Protein 2PNW (pdb70)

InterPro domains:
  IPR005300 Lytic transglycosylase MltA, domain B [PF03562] (95-260)
  IPR005300 Lytic transglycosylase MltA, domain B [SM00925] (103-260)
  IPR010611 3D domain [PF06725] (283-359)
  IPR026044 Membrane-bound lytic murein transglycosylase A [PIRSF019422] (8-368)
  IPR026044 Membrane-bound lytic murein transglycosylase A [PTHR30124] (49-363)
  IPR036908 RlpA-like domain superfamily [G3DSA:2.40.40.10] (11-362)
  IPR036908 RlpA-like domain superfamily [SSF50685] (8-362)

Radius of gyration: 21.15 Å; Cα contacts (8 Å, |Δi|>4): 754; chains: 1; bounding box: 59×47×47 Å

Sequence (354 aa):
FSIDEVSFRDLPGWGQDDPRKLFPAMATILSHLRNNAKPYRTGALGITAAELVSLLELAERGQVNSPEQARQFFETNSVPFRISPSGFVTAFYEPELEVSATTPDDVWRYPIYRRPPELVDIDNDNRPDGFDPSYAFGKADEEGISYFPDRRAIDEGCLRGRGLEIAWARSKVDLFFVHVQGAARLVFPDGAIKRITYAAKAGHVFSPIGRLLLDRGELDPKTISMMQTIRQWLADHPDEVDGVLWHNRSYIFFREAGPIAAAKVPLVAGRALAVDRLIHTFGLPFFIHAPTLTHLDDGKPFARLMLALDTGSAIVGPARGDIFTGSGFEAGELAGTVRNEADFYILLPRIAAERYR

Solvent-accessible surface area: 16913 Å² total; per-residue (Å²): 121,54,26,74,79,17,49,22,226,68,4,51,30,12,38,156,8,52,0,104,129,0,32,88,5,2,61,50,0,5,73,38,24,132,140,42,142,94,20,151,70,4,83,20,22,1,49,6,77,25,0,35,39,2,2,68,84,15,100,214,41,139,35,104,32,46,95,84,0,29,84,20,0,66,74,24,2,5,5,0,88,6,41,91,97,4,70,0,27,18,16,13,1,8,94,6,105,0,7,68,93,75,82,136,65,40,143,46,32,1,3,109,75,0,110,27,3,38,89,17,78,131,137,54,81,39,155,85,15,54,108,94,27,49,16,0,67,42,43,188,154,40,31,34,97,3,39,30,8,124,32,3,76,110,20,65,5,185,81,109,54,6,41,20,0,45,0,125,33,66,25,59,13,5,13,0,10,64,26,16,7,0,68,0,34,20,104,125,49,51,89,75,72,1,6,91,30,0,55,0,10,3,113,49,21,66,10,11,135,41,2,30,108,179,65,72,27,72,88,181,81,20,14,24,54,43,20,54,103,24,3,73,90,60,93,133,88,4,46,56,16,6,49,79,2,112,4,6,20,0,1,106,89,63,42,6,44,20,34,0,109,4,55,4,34,51,13,32,0,0,2,0,9,125,123,25,4,2,25,0,1,0,0,0,0,27,0,69,98,1,52,73,32,43,146,56,149,74,0,19,28,0,0,0,0,1,15,32,33,69,59,6,108,16,21,5,43,0,21,0,1,19,5,51,12,146,121,9,1,57,69,5,12,71,6,108,23,111,3,60,2,5,0,0,0,2,106,125,0,0,112,138,51,131

Organism: Agrobacterium fabrum (strain C58 / ATCC 33970) (NCBI:txid176299)

CATH classification: 2.40.40.10 (+1 more: 2.40.240.50)

Foldseek 3Di:
DAKAFDACVPFPCLVVAQPPVLLVVLVQLLVDVVPHPWFDQAPLGDGSVQLNVLSVLSVPDDADGSVSVSVSLNVFWTKIWDDLLFKEFAFEAAEFEWEQDDDPQQPAFAFADDPQWDADDPVQQDPPHDVQFGTFGQDPVGTHQFFFPLVVRVPPPPPPPGGPTGGRDPVVVLSNQQRFKYWYAYPVGDTWIKGFDDKSRDAFDDLLVVCVVVVNDDPVQAWLVVVVVSCVVCVVCNSVSSVVGRMDTHIDTDVDQADSRGNADAQAEKAAASNHHTFFWKKWKWFQVQQVLPVRGTDTYIHTHRHYGSVHDTPRYIYHYHYYYDVSRVSSGRRITRIIIMTIGGVVVCVVSD

Secondary structure (DSSP, 8-state):
-EEEE--GGGSTTGGG---TTHHHHHHHHHHHHTSSPPPPPPTT---HHHHHHHHHHHHH----SHHHHHHHHHHHEEEEEEE--EEEEEEEE-EEEEESS--SSS-EEEEBPPTTEEE--TTTPPTT--TT--EEEEETTEEEPPP-HHHHHTTTTTTSS-EEEEES-HHHHHHHHHHTEEEEE-TTS-EEEEEEEEE-SPPP--HHHHHHHTT-S-TTT--HHHHHHHHHH-GGGHHHHHTT----EEEEE---B-TTSSB--TTTEEE--TTT--TT-EEEEEETT--TTTTTSPEEEEEEEEE--TT--STTEEEEEEEESHHHHHHHHT-EEEEEEEEEEEHHHHGGG-

Structure (mmCIF, N/CA/C/O backbone):
data_2PNW
#
_entry.id   2PNW
#
_cell.length_a   88.665
_cell.length_b   88.665
_cell.length_c   221.434
_cell.angle_alpha   90.000
_cell.angle_beta   90.000
_cell.angle_gamma   120.000
#
_symmetry.space_group_name_H-M   'P 64 2 2'
#
loop_
_entity.id
_entity.type
_entity.pdbx_description
1 polymer 'Membrane-bound lytic murein transglycosylase'
2 non-polymer 'SULFATE ION'
3 water water
#
loop_
_atom_site.group_PDB
_atom_site.id
_atom_site.type_symbol
_atom_site.label_atom_id
_atom_site.label_alt_id
_atom_site.label_comp_id
_atom_site.label_asym_id
_atom_site.label_entity_id
_atom_site.label_seq_id
_atom_site.pdbx_PDB_ins_code
_atom_site.Cartn_x
_atom_site.Cartn_y
_atom_site.Cartn_z
_atom_site.occupancy
_atom_site.B_iso_or_equiv
_atom_site.auth_seq_id
_atom_site.auth_comp_id
_atom_site.auth_asym_id
_atom_site.auth_atom_id
_atom_site.pdbx_PDB_model_num
ATOM 1 N N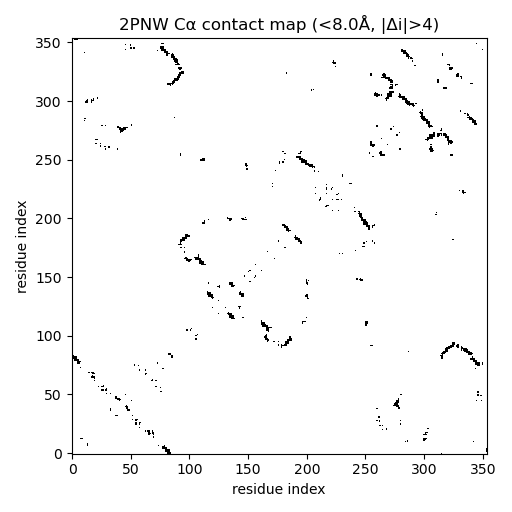 . PHE A 1 7 ? 29.263 20.830 38.450 1.00 38.98 5 PHE A N 1
ATOM 2 C CA . PHE A 1 7 ? 28.505 21.566 37.392 1.00 38.42 5 PHE A CA 1
ATOM 3 C C . PHE A 1 7 ? 27.087 21.003 37.224 1.00 38.46 5 PHE A C 1
ATOM 4 O O . PHE A 1 7 ? 26.778 19.908 37.699 1.00 37.95 5 PHE A O 1
ATOM 12 N N . SER A 1 8 ? 26.230 21.754 36.541 1.00 38.17 6 SER A N 1
ATOM 13 C CA . SER A 1 8 ? 24.885 21.269 36.248 1.00 38.41 6 SER A CA 1
ATOM 14 C C . SER A 1 8 ? 24.578 21.298 34.748 1.00 37.41 6 SER A C 1
ATOM 15 O O . SER A 1 8 ? 25.188 22.054 33.990 1.00 37.02 6 SER A O 1
ATOM 18 N N . ILE A 1 9 ? 23.653 20.449 34.319 1.00 36.65 7 ILE A N 1
ATOM 19 C CA . ILE A 1 9 ? 23.119 20.567 32.973 1.00 36.20 7 ILE A CA 1
ATOM 20 C C . ILE A 1 9 ? 21.608 20.614 33.038 1.00 35.35 7 ILE A C 1
ATOM 21 O O . ILE A 1 9 ? 20.979 19.812 33.727 1.00 35.61 7 ILE A O 1
ATOM 26 N N . ASP A 1 10 ? 21.042 21.570 32.323 1.00 34.52 8 ASP A N 1
ATOM 27 C CA . ASP A 1 10 ? 19.626 21.856 32.410 1.00 34.24 8 ASP A CA 1
ATOM 28 C C . ASP A 1 10 ? 18.990 21.917 31.038 1.00 33.21 8 ASP A C 1
ATOM 29 O O . ASP A 1 10 ? 19.491 22.593 30.145 1.00 32.19 8 ASP A O 1
ATOM 34 N N . GLU A 1 11 ? 17.868 21.221 30.888 1.00 32.33 9 GLU A N 1
ATOM 35 C CA . GLU A 1 11 ? 17.171 21.174 29.609 1.00 32.00 9 GLU A CA 1
ATOM 36 C C . GLU A 1 11 ? 16.758 22.567 29.134 1.00 31.62 9 GLU A C 1
ATOM 37 O O . GLU A 1 11 ? 16.293 23.389 29.927 1.00 30.73 9 GLU A O 1
ATOM 43 N N . VAL A 1 12 ? 16.954 22.823 27.842 1.00 30.71 10 VAL A N 1
ATOM 44 C CA . VAL A 1 12 ? 16.422 24.006 27.177 1.00 30.86 10 VAL A CA 1
ATOM 45 C C . VAL A 1 12 ? 15.676 23.524 25.937 1.00 31.45 10 VAL A C 1
ATOM 46 O O . VAL A 1 12 ? 15.621 22.314 25.668 1.00 31.78 10 VAL A O 1
ATOM 50 N N . SER A 1 13 ? 15.092 24.470 25.207 1.00 31.27 11 SER A N 1
ATOM 51 C CA . SER A 1 13 ? 14.456 24.230 23.933 1.00 31.60 11 SER A CA 1
ATOM 52 C C . SER A 1 13 ? 15.401 24.693 22.830 1.00 31.54 11 SER A C 1
ATOM 53 O O . SER A 1 13 ? 16.288 25.513 23.088 1.00 31.22 11 SER A O 1
ATOM 56 N N . PHE A 1 14 ? 15.212 24.194 21.605 1.00 31.34 12 PHE A N 1
ATOM 57 C CA . PHE A 1 14 ? 16.057 24.633 20.484 1.00 31.75 12 PHE A CA 1
ATOM 58 C C . PHE A 1 14 ? 15.899 26.138 20.198 1.00 32.90 12 PHE A C 1
ATOM 59 O O . PHE A 1 14 ? 16.829 26.778 19.713 1.00 31.62 12 PHE A O 1
ATOM 67 N N . ARG A 1 15 ? 14.731 26.692 20.552 1.00 34.94 13 ARG A N 1
ATOM 68 C CA . ARG A 1 15 ? 14.499 28.150 20.561 1.00 36.68 13 ARG A CA 1
ATOM 69 C C . ARG A 1 15 ? 15.429 28.927 21.491 1.00 36.68 13 ARG A C 1
ATOM 70 O O . ARG A 1 15 ? 15.610 30.122 21.315 1.00 37.70 13 ARG A O 1
ATOM 78 N N . ASP A 1 16 ? 16.000 28.257 22.487 1.00 36.60 14 ASP A N 1
ATOM 79 C CA . ASP A 1 16 ? 16.898 28.909 23.430 1.00 36.51 14 ASP A CA 1
ATOM 80 C C . ASP A 1 16 ? 18.357 28.968 22.953 1.00 35.80 14 ASP A C 1
ATOM 81 O O . ASP A 1 16 ? 19.200 29.590 23.603 1.00 35.89 14 ASP A O 1
ATOM 86 N N . LEU A 1 17 ? 18.659 28.302 21.842 1.00 34.78 15 LEU A N 1
ATOM 87 C CA . LEU A 1 17 ? 20.028 28.260 21.328 1.00 33.74 15 LEU A CA 1
ATOM 88 C C . LEU A 1 17 ? 20.206 29.416 20.369 1.00 33.29 15 LEU A C 1
ATOM 89 O O . LEU A 1 17 ? 19.697 29.371 19.253 1.00 32.96 15 LEU A O 1
ATOM 94 N N . PRO A 1 18 ? 20.911 30.475 20.808 1.00 33.31 16 PRO A N 1
ATOM 95 C CA . PRO A 1 18 ? 21.013 31.673 19.976 1.00 32.55 16 PRO A CA 1
ATOM 96 C C . PRO A 1 18 ? 21.709 31.379 18.654 1.00 32.01 16 PRO A C 1
ATOM 97 O O . PRO A 1 18 ? 22.809 30.805 18.637 1.00 32.05 16 PRO A O 1
ATOM 101 N N . GLY A 1 19 ? 21.040 31.732 17.562 1.00 31.02 17 GLY A N 1
ATOM 102 C CA . GLY A 1 19 ? 21.558 31.519 16.227 1.00 30.61 17 GLY A CA 1
ATOM 103 C C . GLY A 1 19 ? 21.360 30.115 15.673 1.00 30.11 17 GLY A C 1
ATOM 104 O O . GLY A 1 19 ? 21.789 29.847 14.567 1.00 30.11 17 GLY A O 1
ATOM 105 N N . TRP A 1 20 ? 20.715 29.231 16.435 1.00 29.78 18 TRP A N 1
ATOM 106 C CA . TRP A 1 20 ? 20.418 27.861 15.970 1.00 29.70 18 TRP A CA 1
ATOM 107 C C . TRP A 1 20 ? 19.782 27.888 14.586 1.00 29.8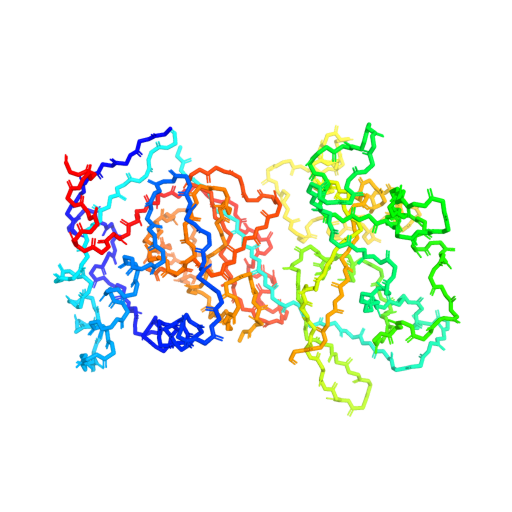3 18 TRP A C 1
ATOM 108 O O . TRP A 1 20 ? 20.247 27.221 13.653 1.00 29.24 18 TRP A O 1
ATOM 119 N N . GLY A 1 21 ? 18.729 28.688 14.447 1.00 30.14 19 GLY A N 1
ATOM 120 C CA . GLY A 1 21 ? 18.013 28.813 13.186 1.00 30.22 19 GLY A CA 1
ATOM 121 C C . GLY A 1 21 ? 18.834 29.238 11.984 1.00 30.74 19 GLY A C 1
ATOM 122 O O . GLY A 1 21 ? 18.414 29.035 10.832 1.00 31.54 19 GLY A O 1
ATOM 123 N N . GLN A 1 22 ? 19.993 29.840 12.231 1.00 29.75 20 GLN A N 1
ATOM 124 C CA . GLN A 1 22 ? 20.836 30.320 11.143 1.00 29.85 20 GLN A CA 1
ATOM 125 C C . GLN A 1 22 ? 22.031 29.397 10.841 1.00 29.07 20 GLN A C 1
ATOM 126 O O . GLN A 1 22 ? 22.789 29.646 9.899 1.00 28.62 20 GLN A O 1
ATOM 132 N N . ASP A 1 23 ? 22.199 28.342 11.640 1.00 28.23 21 ASP A N 1
ATOM 133 C CA . ASP A 1 23 ? 23.341 27.430 11.467 1.00 27.55 21 ASP A CA 1
ATOM 134 C C . ASP A 1 23 ? 23.058 26.377 10.399 1.00 27.13 21 ASP A C 1
ATOM 135 O O . ASP A 1 23 ? 21.925 25.910 10.257 1.00 26.12 21 ASP A O 1
ATOM 140 N N . ASP A 1 24 ? 24.091 26.020 9.634 1.00 26.77 22 ASP A N 1
ATOM 141 C CA . ASP A 1 24 ? 24.005 24.957 8.643 1.00 26.47 22 ASP A CA 1
ATOM 142 C C . ASP A 1 24 ? 24.919 23.803 9.084 1.00 25.52 22 ASP A C 1
ATOM 143 O O . ASP A 1 24 ? 26.112 23.823 8.764 1.00 25.97 22 ASP A O 1
ATOM 148 N N . PRO A 1 25 ? 24.377 22.813 9.823 1.00 24.34 23 PRO A N 1
ATOM 149 C CA . PRO A 1 25 ? 25.222 21.698 10.314 1.00 22.73 23 PRO A CA 1
ATOM 150 C C . PRO A 1 25 ? 25.400 20.502 9.351 1.00 22.52 23 PRO A C 1
ATOM 151 O O . PRO A 1 25 ? 25.683 19.358 9.803 1.00 21.60 23 PRO A O 1
ATOM 155 N N . ARG A 1 26 ? 25.262 20.733 8.046 1.00 20.43 24 ARG A N 1
ATOM 156 C CA . ARG A 1 26 ? 25.364 19.622 7.082 1.00 20.76 24 ARG A CA 1
ATOM 157 C C . ARG A 1 26 ? 26.691 18.870 7.103 1.00 20.22 24 ARG A C 1
ATOM 158 O O . ARG A 1 26 ? 26.696 17.671 6.854 1.00 20.26 24 ARG A O 1
ATOM 166 N N . LYS A 1 27 ? 27.796 19.554 7.408 1.00 19.22 25 LYS A N 1
ATOM 167 C CA . LYS A 1 27 ? 29.108 18.867 7.458 1.00 20.58 25 LYS A CA 1
ATOM 168 C C . LYS A 1 27 ? 29.225 17.857 8.609 1.00 19.91 25 LYS A C 1
ATOM 169 O O . LYS A 1 27 ? 30.148 17.035 8.630 1.00 20.73 25 LYS A O 1
ATOM 175 N N . LEU A 1 28 ? 28.292 17.915 9.552 1.00 18.72 26 LEU A N 1
ATOM 176 C CA . LEU A 1 28 ? 28.315 16.972 10.679 1.00 18.73 26 LEU A CA 1
ATOM 177 C C . LEU A 1 28 ? 27.857 15.596 10.281 1.00 18.77 26 LEU A C 1
ATOM 178 O O . LEU A 1 28 ? 28.121 14.650 10.994 1.00 18.77 26 LEU A O 1
ATOM 183 N N . PHE A 1 29 ? 27.154 15.472 9.147 1.00 18.21 27 PHE A N 1
ATOM 184 C CA . PHE A 1 29 ? 26.617 14.175 8.761 1.00 17.91 27 PHE A CA 1
ATOM 185 C C . PHE A 1 29 ? 27.689 13.200 8.255 1.00 17.89 27 PHE A C 1
ATOM 186 O O . PHE A 1 29 ? 27.762 12.052 8.760 1.00 17.11 27 PHE A O 1
ATOM 194 N N . PRO A 1 30 ? 28.571 13.651 7.332 1.00 17.44 28 PRO A N 1
ATOM 195 C CA . PRO A 1 30 ? 29.710 12.780 7.063 1.00 17.58 28 PRO A CA 1
ATOM 196 C C . PRO A 1 30 ? 30.582 12.494 8.294 1.00 17.15 28 PRO A C 1
ATOM 197 O O . PRO A 1 30 ? 31.132 11.416 8.397 1.00 16.99 28 PRO A O 1
ATOM 201 N N . ALA A 1 31 ? 30.753 13.472 9.176 1.00 16.63 29 ALA A N 1
ATOM 202 C CA . ALA A 1 31 ? 31.572 13.253 10.374 1.00 16.63 29 ALA A CA 1
ATOM 203 C C . ALA A 1 31 ? 30.909 12.194 11.263 1.00 15.85 29 ALA A C 1
ATOM 204 O O . ALA A 1 31 ? 31.594 11.310 11.782 1.00 16.53 29 ALA A O 1
ATOM 206 N N . MET A 1 32 ? 29.591 12.288 11.440 1.00 14.80 30 MET A N 1
ATOM 207 C CA . MET A 1 32 ? 28.851 11.269 12.225 1.00 15.47 30 MET A CA 1
ATOM 208 C C . MET A 1 32 ? 28.987 9.876 11.574 1.00 16.46 30 MET A C 1
ATOM 209 O O . MET A 1 32 ? 29.125 8.856 12.268 1.00 16.61 30 MET A O 1
ATOM 214 N N . ALA A 1 33 ? 28.948 9.820 10.238 1.00 15.75 31 ALA A N 1
ATOM 215 C CA . ALA A 1 33 ? 29.211 8.540 9.540 1.00 16.54 31 ALA A CA 1
ATOM 216 C C . ALA A 1 33 ? 30.617 7.964 9.831 1.00 16.18 31 ALA A C 1
ATOM 217 O O . ALA A 1 33 ? 30.794 6.736 9.963 1.00 16.84 31 ALA A O 1
ATOM 219 N N . THR A 1 34 ? 31.630 8.829 9.950 1.00 15.39 32 THR A N 1
ATOM 220 C CA . THR A 1 34 ? 32.968 8.323 10.248 1.00 15.51 32 THR A CA 1
ATOM 221 C C . THR A 1 34 ? 33.018 7.778 11.685 1.00 15.76 32 THR A C 1
ATOM 222 O O . THR A 1 34 ? 33.706 6.783 11.940 1.00 14.26 32 THR A O 1
ATOM 226 N N . ILE A 1 35 ? 32.321 8.447 12.605 1.00 15.10 33 ILE A N 1
ATOM 227 C CA . ILE A 1 35 ? 32.262 7.984 14.012 1.00 15.45 33 ILE A CA 1
ATOM 228 C C . ILE A 1 35 ? 31.564 6.624 14.068 1.00 15.84 33 ILE A C 1
ATOM 229 O O . ILE A 1 35 ? 32.037 5.706 14.748 1.00 15.71 33 ILE A O 1
ATOM 234 N N . LEU A 1 36 ? 30.458 6.498 13.328 1.00 15.72 34 LEU A N 1
ATOM 235 C CA . LEU A 1 36 ? 29.710 5.223 13.352 1.00 16.55 34 LEU A CA 1
ATOM 236 C C . LEU A 1 36 ? 30.554 4.074 12.790 1.00 16.87 34 LEU A C 1
ATOM 237 O O . LEU A 1 36 ? 30.614 2.990 13.381 1.00 16.76 34 LEU A O 1
ATOM 242 N N . SER A 1 37 ? 31.205 4.314 11.656 1.00 17.34 35 SER A N 1
ATOM 243 C CA . SER A 1 37 ? 32.129 3.341 11.073 1.00 18.24 35 SER A CA 1
ATOM 244 C C . SER A 1 37 ? 33.216 2.952 12.064 1.00 18.18 35 SER A C 1
ATOM 245 O O . SER A 1 37 ? 33.549 1.766 12.211 1.00 18.42 35 SER A O 1
ATOM 248 N N . HIS A 1 38 ? 33.796 3.944 12.741 1.00 17.86 36 HIS A N 1
ATOM 249 C CA . HIS A 1 38 ? 34.822 3.658 13.729 1.00 17.62 36 HIS A CA 1
ATOM 250 C C . HIS A 1 38 ? 34.251 2.783 14.864 1.00 17.86 36 HIS A C 1
ATOM 251 O O . HIS A 1 38 ? 34.874 1.784 15.261 1.00 17.85 36 HIS A O 1
ATOM 258 N N . LEU A 1 39 ? 33.092 3.158 15.403 1.00 16.38 37 LEU A N 1
ATOM 259 C CA . LEU A 1 39 ? 32.558 2.428 16.576 1.00 16.84 37 LEU A CA 1
ATOM 260 C C . LEU A 1 39 ? 32.092 1.018 16.222 1.00 18.20 37 LEU A C 1
ATOM 261 O O . LEU A 1 39 ? 31.959 0.164 17.112 1.00 18.57 37 LEU A O 1
ATOM 266 N N . ARG A 1 40 ? 31.858 0.777 14.929 1.00 18.28 38 ARG A N 1
ATOM 267 C CA . ARG A 1 40 ? 31.506 -0.579 14.460 1.00 19.61 38 ARG A CA 1
ATOM 268 C C . ARG A 1 40 ? 32.729 -1.462 14.252 1.00 20.72 38 ARG A C 1
ATOM 269 O O . ARG A 1 40 ? 32.586 -2.657 13.949 1.00 22.03 38 ARG A O 1
ATOM 277 N N . ASN A 1 41 ? 33.922 -0.893 14.418 1.00 21.20 39 ASN A N 1
ATOM 278 C CA A ASN A 1 41 ? 35.141 -1.694 14.155 0.50 22.32 39 ASN A CA 1
ATOM 279 C CA B ASN A 1 41 ? 35.181 -1.500 14.016 0.50 22.25 39 ASN A CA 1
ATOM 280 C C . ASN A 1 41 ? 36.295 -1.300 15.063 1.00 22.93 39 ASN A C 1
ATOM 281 O O . ASN A 1 41 ? 37.488 -1.542 14.749 1.00 24.52 39 ASN A O 1
ATOM 290 N N . ALA A 1 42 ? 35.951 -0.772 16.236 1.00 21.01 40 ALA A N 1
ATOM 291 C CA . ALA A 1 42 ? 36.971 -0.447 17.233 1.00 21.10 40 ALA A CA 1
ATOM 292 C C . ALA A 1 42 ? 36.355 -0.517 18.613 1.00 20.63 40 ALA A C 1
ATOM 293 O O . ALA A 1 42 ? 35.134 -0.587 18.727 1.00 21.51 40 ALA A O 1
ATOM 295 N N . LYS A 1 43 ? 37.184 -0.470 19.657 1.00 19.75 41 LYS A N 1
ATOM 296 C CA . LYS A 1 43 ? 36.650 -0.369 21.023 1.00 20.64 41 LYS A CA 1
ATOM 297 C C . LYS A 1 43 ? 35.826 0.919 21.204 1.00 20.11 41 LYS A C 1
ATOM 298 O O . LYS A 1 43 ? 36.157 1.968 20.620 1.00 18.73 41 LYS A O 1
ATOM 304 N N . PRO A 1 44 ? 34.757 0.842 22.009 1.00 19.74 42 PRO A N 1
ATOM 305 C CA . PRO A 1 44 ? 33.912 1.998 22.229 1.00 19.87 42 PRO A CA 1
ATOM 306 C C . PRO A 1 44 ? 34.643 3.103 22.989 1.00 19.82 42 PRO A C 1
ATOM 307 O O . PRO A 1 44 ? 35.530 2.815 23.823 1.00 19.40 42 PRO A O 1
ATOM 311 N N . TYR A 1 45 ? 34.275 4.351 22.681 1.00 18.55 43 TYR A N 1
ATOM 312 C CA . TYR A 1 45 ? 34.721 5.510 23.453 1.00 19.42 43 TYR A CA 1
ATOM 313 C C . TYR A 1 45 ? 34.445 5.332 24.943 1.00 20.63 43 TYR A C 1
ATOM 314 O O . TYR A 1 45 ? 33.441 4.720 25.317 1.00 20.59 43 TYR A O 1
ATOM 323 N N . ARG A 1 46 ? 35.339 5.888 25.757 1.00 21.37 44 ARG A N 1
ATOM 324 C CA . ARG A 1 46 ? 35.164 5.969 27.217 1.00 23.97 44 ARG A CA 1
ATOM 325 C C . ARG A 1 46 ? 33.942 6.819 27.550 1.00 22.56 44 ARG A C 1
ATOM 326 O O . ARG A 1 46 ? 33.732 7.885 26.956 1.00 22.13 44 ARG A O 1
ATOM 334 N N . THR A 1 47 ? 33.119 6.351 28.483 1.00 21.46 45 THR A N 1
ATOM 335 C CA . THR A 1 47 ? 31.960 7.123 28.906 1.00 20.92 45 THR A CA 1
ATOM 336 C C . THR A 1 47 ? 32.479 8.244 29.786 1.00 21.18 45 THR A C 1
ATOM 337 O O . THR A 1 47 ? 33.197 7.984 30.760 1.00 20.94 45 THR A O 1
ATOM 341 N N . GLY A 1 48 ? 32.138 9.485 29.438 1.00 20.76 46 GLY A N 1
ATOM 342 C CA . GLY A 1 48 ? 32.531 10.645 30.233 1.00 20.95 46 GLY A CA 1
ATOM 343 C C . GLY A 1 48 ? 31.820 10.629 31.574 1.00 22.06 46 GLY A C 1
ATOM 344 O O . GLY A 1 48 ? 30.798 9.949 31.736 1.00 21.61 46 GLY A O 1
ATOM 345 N N . ALA A 1 49 ? 32.374 11.359 32.539 1.00 22.46 47 ALA A N 1
ATOM 346 C CA . ALA A 1 49 ? 31.758 11.491 33.861 1.00 23.52 47 ALA A CA 1
ATOM 347 C C . ALA A 1 49 ? 30.314 11.977 33.750 1.00 23.95 47 ALA A C 1
ATOM 348 O O . ALA A 1 49 ? 29.473 11.604 34.567 1.00 24.13 47 ALA A O 1
ATOM 350 N N . LEU A 1 50 ? 30.008 12.780 32.727 1.00 23.78 48 LEU A N 1
ATOM 351 C CA . LEU A 1 50 ? 28.620 13.220 32.522 1.00 23.36 48 LEU A CA 1
ATOM 352 C C . LEU A 1 50 ? 27.662 12.027 32.358 1.00 23.36 48 LEU A C 1
ATOM 353 O O . LEU A 1 50 ? 26.521 12.062 32.831 1.00 23.05 48 LEU A O 1
ATOM 358 N N . GLY A 1 51 ? 28.138 10.980 31.687 1.00 22.48 49 GLY A N 1
ATOM 359 C CA . GLY A 1 51 ? 27.491 9.681 31.727 1.00 22.32 49 GLY A CA 1
ATOM 360 C C . GLY A 1 51 ? 26.910 9.157 30.431 1.00 21.46 49 GLY A C 1
ATOM 361 O O . GLY A 1 51 ? 26.313 8.090 30.418 1.00 21.95 49 GLY A O 1
ATOM 362 N N . ILE A 1 52 ? 27.066 9.884 29.332 1.00 20.54 50 ILE A N 1
ATOM 363 C CA . ILE A 1 52 ? 26.554 9.362 28.060 1.00 20.01 50 ILE A CA 1
ATOM 364 C C . ILE A 1 52 ? 27.450 8.269 27.473 1.00 19.27 50 ILE A C 1
ATOM 365 O O . ILE A 1 52 ? 28.635 8.502 27.224 1.00 19.57 50 ILE A O 1
ATOM 370 N N . THR A 1 53 ? 26.889 7.082 27.235 1.00 18.61 51 THR A N 1
ATOM 371 C CA . THR A 1 53 ? 27.715 5.984 26.732 1.00 17.82 51 THR A CA 1
ATOM 372 C C . THR A 1 53 ? 27.876 6.053 25.222 1.00 17.58 51 THR A C 1
ATOM 373 O O . THR A 1 53 ? 27.032 6.629 24.522 1.00 17.45 51 THR A O 1
ATOM 377 N N . ALA A 1 54 ? 28.940 5.428 24.720 1.00 18.08 52 ALA A N 1
ATOM 378 C CA . ALA A 1 54 ? 29.107 5.248 23.273 1.00 18.06 52 ALA A CA 1
ATOM 379 C C . ALA A 1 54 ? 27.924 4.513 22.634 1.00 18.65 52 ALA A C 1
ATOM 380 O O . ALA A 1 54 ? 27.529 4.841 21.515 1.00 17.80 52 ALA A O 1
ATOM 382 N N . ALA A 1 55 ? 27.371 3.507 23.319 1.00 18.77 53 ALA A N 1
ATOM 383 C CA . ALA A 1 55 ? 26.159 2.843 22.815 1.00 18.81 53 ALA A CA 1
ATOM 384 C C . ALA A 1 55 ? 24.969 3.793 22.660 1.00 19.02 53 ALA A C 1
ATOM 385 O O . ALA A 1 55 ? 24.202 3.671 21.703 1.00 20.36 53 ALA A O 1
ATOM 387 N N . GLU A 1 56 ? 24.800 4.722 23.591 1.00 19.07 54 GLU A N 1
ATOM 388 C CA . GLU A 1 56 ? 23.721 5.731 23.492 1.00 19.80 54 GLU A CA 1
ATOM 389 C C . GLU A 1 56 ? 23.960 6.656 22.291 1.00 18.99 54 GLU A C 1
ATOM 390 O O . GLU A 1 56 ? 23.044 6.963 21.531 1.00 18.51 54 GLU A O 1
ATOM 396 N N . LEU A 1 57 ? 25.205 7.077 22.120 1.00 19.48 55 LEU A N 1
ATOM 397 C CA . LEU A 1 57 ? 25.588 7.867 20.939 1.00 18.94 55 LEU A CA 1
ATOM 398 C C . LEU A 1 57 ? 25.284 7.123 19.637 1.00 19.09 55 LEU A C 1
ATOM 399 O O . LEU A 1 57 ? 24.781 7.712 18.684 1.00 18.77 55 LEU A O 1
ATOM 404 N N . VAL A 1 58 ? 25.603 5.834 19.593 1.00 18.36 56 VAL A N 1
ATOM 405 C CA . VAL A 1 58 ? 25.346 5.012 18.398 1.00 18.59 56 VAL A CA 1
ATOM 406 C C . VAL A 1 58 ? 23.870 5.067 17.994 1.00 19.14 56 VAL A C 1
ATOM 407 O O . VAL A 1 58 ? 23.550 5.106 16.819 1.00 19.03 56 VAL A O 1
ATOM 411 N N . SER A 1 59 ? 22.964 5.146 18.962 1.00 20.20 57 SER A N 1
ATOM 412 C CA . SER A 1 59 ? 21.556 5.212 18.601 1.00 21.44 57 SER A CA 1
ATOM 413 C C . SER A 1 59 ? 21.261 6.455 17.758 1.00 21.05 57 SER A C 1
ATOM 414 O O . SER A 1 59 ? 20.536 6.346 16.764 1.00 20.68 57 SER A O 1
ATOM 417 N N . LEU A 1 60 ? 21.864 7.602 18.106 1.00 20.49 58 LEU A N 1
ATOM 418 C CA . LEU A 1 60 ? 21.745 8.834 17.295 1.00 19.93 58 LEU A CA 1
ATOM 419 C C . LEU A 1 60 ? 22.423 8.701 15.930 1.00 19.69 58 LEU A C 1
ATOM 420 O O . LEU A 1 60 ? 21.858 9.095 14.901 1.00 18.96 58 LEU A O 1
ATOM 425 N N . LEU A 1 61 ? 23.628 8.123 15.921 1.00 18.56 59 LEU A N 1
ATOM 426 C CA . LEU A 1 61 ? 24.389 7.966 14.692 1.00 17.88 59 LEU A CA 1
ATOM 427 C C . LEU A 1 61 ? 23.650 7.092 13.688 1.00 18.56 59 LEU A C 1
ATOM 428 O O . LEU A 1 61 ? 23.683 7.357 12.486 1.00 17.77 59 LEU A O 1
ATOM 433 N N . GLU A 1 62 ? 22.979 6.055 14.191 1.00 19.80 60 GLU A N 1
ATOM 434 C CA . GLU A 1 62 ? 22.221 5.154 13.326 1.00 20.28 60 GLU A CA 1
ATOM 435 C C . GLU A 1 62 ? 20.984 5.811 12.733 1.00 21.36 60 GLU A C 1
ATOM 436 O O . GLU A 1 62 ? 20.627 5.541 11.578 1.00 22.40 60 GLU A O 1
ATOM 442 N N . LEU A 1 63 ? 20.345 6.692 13.496 1.00 21.69 61 LEU A N 1
ATOM 443 C CA . LEU A 1 63 ? 19.257 7.502 12.947 1.00 22.59 61 LEU A CA 1
ATOM 444 C C . LEU A 1 63 ? 19.740 8.403 11.815 1.00 22.41 61 LEU A C 1
ATOM 445 O O . LEU A 1 63 ? 19.051 8.554 10.791 1.00 22.36 61 LEU A O 1
ATOM 450 N N . ALA A 1 64 ? 20.920 9.003 11.986 1.00 21.54 62 ALA A N 1
ATOM 451 C CA . ALA A 1 64 ? 21.493 9.849 10.939 1.00 22.54 62 ALA A CA 1
ATOM 452 C C . ALA A 1 64 ? 21.767 9.013 9.696 1.00 23.81 62 ALA A C 1
ATOM 453 O O . ALA A 1 64 ? 21.506 9.466 8.582 1.00 24.33 62 ALA A O 1
ATOM 455 N N . GLU A 1 65 ? 22.303 7.804 9.893 1.00 24.33 63 GLU A N 1
ATOM 456 C CA . GLU A 1 65 ? 22.638 6.890 8.795 1.00 26.10 63 GLU A CA 1
ATOM 457 C C . GLU A 1 65 ? 21.396 6.581 7.950 1.00 28.03 63 GLU A C 1
ATOM 458 O O . GLU A 1 65 ? 21.469 6.510 6.720 1.00 27.20 63 GLU A O 1
ATOM 464 N N . ARG A 1 66 ? 20.266 6.416 8.637 1.00 30.76 64 ARG A N 1
ATOM 465 C CA . ARG A 1 66 ? 18.993 6.019 8.012 1.00 34.17 64 ARG A CA 1
ATOM 466 C C . ARG A 1 66 ? 18.295 7.158 7.287 1.00 35.01 64 ARG A C 1
ATOM 467 O O . ARG A 1 66 ? 17.469 6.927 6.404 1.00 35.67 64 ARG A O 1
ATOM 475 N N . GLY A 1 67 ? 18.624 8.385 7.663 1.00 36.30 65 GLY A N 1
ATOM 476 C CA . GLY A 1 67 ? 17.977 9.548 7.096 1.00 37.45 65 GLY A CA 1
ATOM 477 C C . GLY A 1 67 ? 18.566 10.052 5.796 1.00 38.55 65 GLY A C 1
ATOM 478 O O . GLY A 1 67 ? 19.545 9.507 5.257 1.00 38.59 65 GLY A O 1
ATOM 479 N N . GLN A 1 68 ? 17.959 11.116 5.295 1.00 39.65 66 GLN A N 1
ATOM 480 C CA . GLN A 1 68 ? 18.445 11.781 4.103 1.00 41.21 66 GLN A CA 1
ATOM 481 C C . GLN A 1 68 ? 18.265 13.262 4.323 1.00 40.81 66 GLN A C 1
ATOM 482 O O . GLN A 1 68 ? 17.144 13.751 4.441 1.00 42.07 66 GLN A O 1
ATOM 488 N N . VAL A 1 69 ? 19.382 13.966 4.417 1.00 39.95 67 VAL A N 1
ATOM 489 C CA . VAL A 1 69 ? 19.388 15.386 4.693 1.00 39.25 67 VAL A CA 1
ATOM 490 C C . VAL A 1 69 ? 19.875 16.065 3.431 1.00 38.98 67 VAL A C 1
ATOM 491 O O . VAL A 1 69 ? 20.903 15.670 2.880 1.00 39.54 67 VAL A O 1
ATOM 495 N N . ASN A 1 70 ? 19.115 17.054 2.964 1.00 38.17 68 ASN A N 1
ATOM 496 C CA . ASN A 1 70 ? 19.374 17.728 1.692 1.00 37.69 68 ASN A CA 1
ATOM 497 C C . ASN A 1 70 ? 19.200 19.254 1.721 1.00 36.06 68 ASN A C 1
ATOM 498 O O . ASN A 1 70 ? 19.028 19.876 0.659 1.00 36.35 68 ASN A O 1
ATOM 503 N N . SER A 1 71 ? 19.226 19.845 2.916 1.00 33.27 69 SER A N 1
ATOM 504 C CA . SER A 1 71 ? 19.161 21.297 3.098 1.00 31.03 69 SER A CA 1
ATOM 505 C C . SER A 1 71 ? 19.579 21.629 4.529 1.00 29.74 69 SER A C 1
ATOM 506 O O . SER A 1 71 ? 19.501 20.759 5.392 1.00 29.21 69 SER A O 1
ATOM 509 N N . PRO A 1 72 ? 20.020 22.878 4.793 1.00 28.76 70 PRO A N 1
ATOM 510 C CA . PRO A 1 72 ? 20.293 23.276 6.181 1.00 28.28 70 PRO A CA 1
ATOM 511 C C . PRO A 1 72 ? 19.104 23.013 7.101 1.00 28.30 70 PRO A C 1
ATOM 512 O O . PRO A 1 72 ? 19.286 22.538 8.220 1.00 26.70 70 PRO A O 1
ATOM 516 N N . GLU A 1 73 ? 17.890 23.277 6.608 1.00 28.44 71 GLU A N 1
ATOM 517 C CA . GLU A 1 73 ? 16.682 23.071 7.412 1.00 28.54 71 GLU A CA 1
ATOM 518 C C . GLU A 1 73 ? 16.486 21.601 7.765 1.00 27.43 71 GLU A C 1
ATOM 519 O O . GLU A 1 73 ? 16.173 21.283 8.904 1.00 27.20 71 GLU A O 1
ATOM 525 N N . GLN A 1 74 ? 16.669 20.710 6.792 1.00 26.58 72 GLN A N 1
ATOM 526 C CA . GLN A 1 74 ? 16.537 19.264 7.061 1.00 25.94 72 GLN A CA 1
ATOM 527 C C . GLN A 1 74 ? 17.601 18.776 8.047 1.00 25.20 72 GLN A C 1
ATOM 528 O O . GLN A 1 74 ? 17.337 17.907 8.895 1.00 24.21 72 GLN A O 1
ATOM 534 N N . ALA A 1 75 ? 18.793 19.357 7.945 1.00 24.57 73 ALA A N 1
ATOM 535 C CA . ALA A 1 75 ? 19.902 19.044 8.877 1.00 23.73 73 ALA A CA 1
ATOM 536 C C . ALA A 1 75 ? 19.574 19.451 10.318 1.00 23.86 73 ALA A C 1
ATOM 537 O O . ALA A 1 75 ? 19.731 18.662 11.250 1.00 23.61 73 ALA A 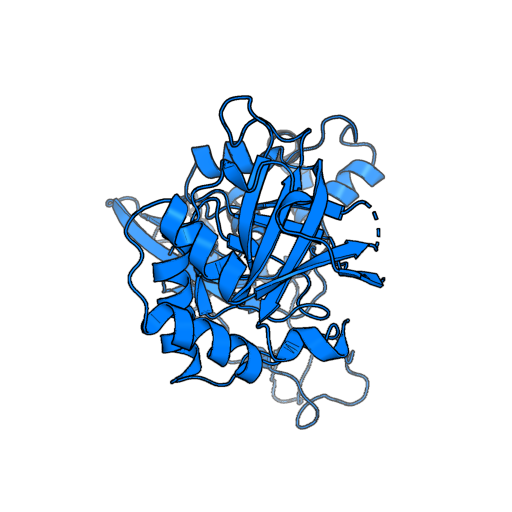O 1
ATOM 539 N N . ARG A 1 76 ? 19.127 20.688 10.514 1.00 24.16 74 ARG A N 1
ATOM 540 C CA . ARG A 1 76 ? 18.704 21.135 11.848 1.00 24.71 74 ARG A CA 1
ATOM 541 C C . ARG A 1 76 ? 17.548 20.279 12.364 1.00 24.75 74 ARG A C 1
ATOM 542 O O . ARG A 1 76 ? 17.517 19.934 13.550 1.00 25.00 74 ARG A O 1
ATOM 550 N N . GLN A 1 77 ? 16.601 19.941 11.480 1.00 24.36 75 GLN A N 1
ATOM 551 C CA . GLN A 1 77 ? 15.415 19.176 11.877 1.00 24.78 75 GLN A CA 1
ATOM 552 C C . GLN A 1 77 ? 15.792 17.799 12.380 1.00 24.11 75 GLN A C 1
ATOM 553 O O . GLN A 1 77 ? 15.179 17.284 13.315 1.00 24.11 75 GLN A O 1
ATOM 559 N N . PHE A 1 78 ? 16.800 17.192 11.762 1.00 22.91 76 PHE A N 1
ATOM 560 C CA . PHE A 1 78 ? 17.300 15.932 12.272 1.00 22.10 76 PHE A CA 1
ATOM 561 C C . PHE A 1 78 ? 17.587 16.010 13.777 1.00 21.92 76 PHE A C 1
ATOM 562 O O . PHE A 1 78 ? 17.152 15.140 14.555 1.00 22.53 76 PHE A O 1
ATOM 570 N N . PHE A 1 79 ? 18.334 17.033 14.183 1.00 21.60 77 PHE A N 1
ATOM 571 C CA . PHE A 1 79 ? 18.717 17.181 15.597 1.00 22.18 77 PHE A CA 1
ATOM 572 C C . PHE A 1 79 ? 17.527 17.507 16.494 1.00 23.21 77 PHE A C 1
ATOM 573 O O . PHE A 1 79 ? 17.424 16.978 17.609 1.00 23.25 77 PHE A O 1
ATOM 581 N N . GLU A 1 80 ? 16.645 18.381 16.014 1.00 24.10 78 GLU A N 1
ATOM 582 C CA . GLU A 1 80 ? 15.412 18.727 16.753 1.00 24.92 78 GLU A CA 1
ATOM 583 C C . GLU A 1 80 ? 14.527 17.530 17.036 1.00 25.08 78 GLU A C 1
ATOM 584 O O . GLU A 1 80 ? 13.955 17.447 18.107 1.00 25.86 78 GLU A O 1
ATOM 590 N N . THR A 1 81 ? 14.447 16.597 16.092 1.00 25.09 79 THR A N 1
ATOM 591 C CA . THR A 1 81 ? 13.658 15.382 16.226 1.00 25.70 79 THR A CA 1
ATOM 592 C C . THR A 1 81 ? 14.324 14.343 17.137 1.00 25.86 79 THR A C 1
ATOM 593 O O . THR A 1 81 ? 13.639 13.665 17.915 1.00 25.70 79 THR A O 1
ATOM 597 N N . ASN A 1 82 ? 15.651 14.242 17.058 1.00 24.53 80 ASN A N 1
ATOM 598 C CA . ASN A 1 82 ? 16.363 13.077 17.581 1.00 24.40 80 ASN A CA 1
ATOM 599 C C . ASN A 1 82 ? 17.292 13.339 18.770 1.00 24.25 80 ASN A C 1
ATOM 600 O O . ASN A 1 82 ? 17.918 12.411 19.309 1.00 24.10 80 ASN A O 1
ATOM 605 N N . SER A 1 83 ? 17.358 14.596 19.201 1.00 24.22 81 SER A N 1
ATOM 606 C CA . SER A 1 83 ? 18.174 14.943 20.358 1.00 24.46 81 SER A CA 1
ATOM 607 C C . SER A 1 83 ? 17.498 16.005 21.227 1.00 24.26 81 SER A C 1
ATOM 608 O O . SER A 1 83 ? 16.559 16.689 20.786 1.00 23.96 81 SER A O 1
ATOM 611 N N . VAL A 1 84 ? 17.981 16.139 22.458 1.00 23.81 82 VAL A N 1
ATOM 612 C CA . VAL A 1 84 ? 17.463 17.130 23.402 1.00 24.53 82 VAL A CA 1
ATOM 613 C C . VAL A 1 84 ? 18.622 17.977 23.917 1.00 24.65 82 VAL A C 1
ATOM 614 O O . VAL A 1 84 ? 19.600 17.419 24.413 1.00 23.79 82 VAL A O 1
ATOM 618 N N . PRO A 1 85 ? 18.515 19.326 23.817 1.00 25.21 83 PRO A N 1
ATOM 619 C CA . PRO A 1 85 ? 19.604 20.214 24.222 1.00 25.48 83 PRO A CA 1
ATOM 620 C C . PRO A 1 85 ? 19.571 20.574 25.711 1.00 26.28 83 PRO A C 1
ATOM 621 O O . PRO A 1 85 ? 18.482 20.777 26.300 1.00 25.87 83 PRO A O 1
ATOM 625 N N . PHE A 1 86 ? 20.761 20.679 26.293 1.00 26.57 84 PHE A N 1
ATOM 626 C CA . PHE A 1 86 ? 20.941 21.021 27.706 1.00 26.71 84 PHE A CA 1
ATOM 627 C C . PHE A 1 86 ? 22.053 22.059 27.820 1.00 27.53 84 PHE A C 1
ATOM 628 O O . PHE A 1 86 ? 23.132 21.876 27.249 1.00 26.42 84 PHE A O 1
ATOM 636 N N . ARG A 1 87 ? 21.790 23.142 28.543 1.00 27.41 85 ARG A N 1
ATOM 637 C CA . ARG A 1 87 ? 22.820 24.131 28.852 1.00 29.50 85 ARG A CA 1
ATOM 638 C C . ARG A 1 87 ? 23.759 23.539 29.889 1.00 28.94 85 ARG A C 1
ATOM 639 O O . ARG A 1 87 ? 23.311 22.991 30.898 1.00 29.29 85 ARG A O 1
ATOM 647 N N . ILE A 1 88 ? 25.057 23.623 29.635 1.00 29.20 86 ILE A N 1
ATOM 648 C CA . ILE A 1 88 ? 26.047 23.210 30.628 1.00 29.43 86 ILE A CA 1
ATOM 649 C C . ILE A 1 88 ? 26.427 24.438 31.465 1.00 30.82 86 ILE A C 1
ATOM 650 O O . ILE A 1 88 ? 26.846 25.458 30.920 1.00 30.89 86 ILE A O 1
ATOM 655 N N . SER A 1 89 ? 26.269 24.341 32.784 1.00 32.39 87 SER A N 1
ATOM 656 C CA . SER A 1 89 ? 26.636 25.458 33.671 1.00 34.15 87 SER A CA 1
ATOM 657 C C . SER A 1 89 ? 27.743 25.053 34.635 1.00 35.03 87 SER A C 1
ATOM 658 O O . SER A 1 89 ? 27.486 24.272 35.558 1.00 35.38 87 SER A O 1
ATOM 661 N N . PRO A 1 90 ? 28.970 25.587 34.437 1.00 35.57 88 PRO A N 1
ATOM 662 C CA . PRO A 1 90 ? 30.152 25.279 35.249 1.00 36.23 88 PRO A CA 1
ATOM 663 C C . PRO A 1 90 ? 29.947 25.534 36.753 1.00 36.79 88 PRO A C 1
ATOM 664 O O . PRO A 1 90 ? 29.201 26.443 37.110 1.00 37.52 88 PRO A O 1
ATOM 668 N N . SER A 1 95 ? 30.971 31.197 33.303 1.00 37.62 93 SER A N 1
ATOM 669 C CA . SER A 1 95 ? 30.522 30.827 31.950 1.00 37.07 93 SER A CA 1
ATOM 670 C C . SER A 1 95 ? 31.532 29.882 31.280 1.00 35.27 93 SER A C 1
ATOM 671 O O . SER A 1 95 ? 32.612 29.629 31.817 1.00 34.98 93 SER A O 1
ATOM 674 N N . GLY A 1 96 ? 31.180 29.341 30.118 1.00 33.92 94 GLY A N 1
ATOM 675 C CA . GLY A 1 96 ? 32.116 28.486 29.396 1.00 31.03 94 GLY A CA 1
ATOM 676 C C . GLY A 1 96 ? 33.193 29.334 28.746 1.00 30.12 94 GLY A C 1
ATOM 677 O O . GLY A 1 96 ? 33.135 30.579 28.782 1.00 28.70 94 GLY A O 1
ATOM 678 N N . PHE A 1 97 ? 34.170 28.665 28.133 1.00 28.40 95 PHE A N 1
ATOM 679 C CA . PHE A 1 97 ? 35.330 29.348 27.573 1.00 27.35 95 PHE A CA 1
ATOM 680 C C . PHE A 1 97 ? 35.913 28.566 26.397 1.00 26.34 95 PHE A C 1
ATOM 681 O O . PHE A 1 97 ? 36.088 27.343 26.487 1.00 25.77 95 PHE A O 1
ATOM 689 N N . VAL A 1 98 ? 36.185 29.267 25.297 1.00 24.86 96 VAL A N 1
ATOM 690 C CA . VAL A 1 98 ? 36.802 28.629 24.131 1.00 24.44 96 VAL A CA 1
ATOM 691 C C . VAL A 1 98 ? 38.136 29.238 23.733 1.00 24.45 96 VAL A C 1
ATOM 692 O O . VAL A 1 98 ? 38.345 30.466 23.817 1.00 23.74 96 VAL A O 1
ATOM 696 N N . THR A 1 99 ? 39.052 28.343 23.366 1.00 23.28 97 THR A N 1
ATOM 697 C CA . THR A 1 99 ? 40.255 28.707 22.668 1.00 23.26 97 THR A CA 1
ATOM 698 C C . THR A 1 99 ? 40.197 27.997 21.315 1.00 22.77 97 THR A C 1
ATOM 699 O O . THR A 1 99 ? 39.131 27.452 20.936 1.00 22.23 97 THR A O 1
ATOM 703 N N . ALA A 1 100 ? 41.292 28.018 20.562 1.00 22.23 98 ALA A N 1
ATOM 704 C CA . ALA A 1 100 ? 41.278 27.346 19.251 1.00 21.67 98 ALA A CA 1
ATOM 705 C C . ALA A 1 100 ? 42.591 26.647 18.975 1.00 21.75 98 ALA A C 1
ATOM 706 O O . ALA A 1 100 ? 43.623 26.990 19.573 1.00 22.61 98 ALA A O 1
ATOM 708 N N . PHE A 1 101 ? 42.553 25.673 18.066 1.00 19.53 99 PHE A N 1
ATOM 709 C CA . PHE A 1 101 ? 43.752 24.957 17.649 1.00 18.95 99 PHE A CA 1
ATOM 710 C C . PHE A 1 101 ? 43.663 24.662 16.157 1.00 18.82 99 PHE A C 1
ATOM 711 O O . PHE A 1 101 ? 42.613 24.890 15.539 1.00 19.15 99 PHE A O 1
ATOM 719 N N . TYR A 1 102 ? 44.755 24.195 15.563 1.00 18.50 100 TYR A N 1
ATOM 720 C CA . TYR A 1 102 ? 44.789 24.028 14.104 1.00 18.27 100 TYR A CA 1
ATOM 721 C C . TYR A 1 102 ? 45.837 22.988 13.798 1.00 17.90 100 TYR A C 1
ATOM 722 O O . TYR A 1 102 ? 46.515 22.533 14.720 1.00 18.24 100 TYR A O 1
ATOM 731 N N . GLU A 1 103 ? 45.911 22.554 12.539 1.00 16.38 101 GLU A N 1
ATOM 732 C CA . GLU A 1 103 ? 46.949 21.628 12.084 1.00 16.83 101 GLU A CA 1
ATOM 733 C C . GLU A 1 103 ? 47.988 22.474 11.349 1.00 16.51 101 GLU A C 1
ATOM 734 O O . GLU A 1 103 ? 47.692 22.935 10.224 1.00 16.51 101 GLU A O 1
ATOM 740 N N . PRO A 1 104 ? 49.184 22.696 11.952 1.00 16.04 102 PRO A N 1
ATOM 741 C CA . PRO A 1 104 ? 50.151 23.489 11.206 1.00 16.27 102 PRO A CA 1
ATOM 742 C C . PRO A 1 104 ? 50.784 22.764 10.034 1.00 17.32 102 PRO A C 1
ATOM 743 O O . PRO A 1 104 ? 50.888 21.525 10.008 1.00 17.05 102 PRO A O 1
ATOM 747 N N . GLU A 1 105 ? 51.225 23.547 9.064 1.00 17.11 103 GLU A N 1
ATOM 748 C CA . GLU A 1 105 ? 52.106 23.049 8.051 1.00 19.12 103 GLU A CA 1
ATOM 749 C C . GLU A 1 105 ? 53.537 23.301 8.555 1.00 19.43 103 GLU A C 1
ATOM 750 O O . GLU A 1 105 ? 53.862 24.424 8.964 1.00 20.42 103 GLU A O 1
ATOM 756 N N . LEU A 1 106 ? 54.376 22.272 8.543 1.00 18.74 104 LEU A N 1
ATOM 757 C CA . LEU A 1 106 ? 55.742 22.384 9.025 1.00 18.82 104 LEU A CA 1
ATOM 758 C C . LEU A 1 106 ? 56.729 21.963 7.950 1.00 19.44 104 LEU A C 1
ATOM 759 O O . LEU A 1 106 ? 56.672 20.830 7.463 1.00 18.95 104 LEU A O 1
ATOM 764 N N . GLU A 1 107 ? 57.639 22.873 7.575 1.00 19.16 105 GLU A N 1
ATOM 765 C CA . GLU A 1 107 ? 58.727 22.539 6.665 1.00 20.53 105 GLU A CA 1
ATOM 766 C C . GLU A 1 107 ? 59.701 21.571 7.304 1.00 18.83 105 GLU A C 1
ATOM 767 O O . GLU A 1 107 ? 60.171 21.796 8.442 1.00 17.49 105 GLU A O 1
ATOM 773 N N . VAL A 1 108 ? 60.038 20.519 6.554 1.00 17.63 106 VAL A N 1
ATOM 774 C CA . VAL A 1 108 ? 60.977 19.499 7.010 1.00 17.34 106 VAL A CA 1
ATOM 775 C C . VAL A 1 108 ? 61.892 19.020 5.901 1.00 18.14 106 VAL A C 1
ATOM 776 O O . VAL A 1 108 ? 61.693 19.384 4.732 1.00 18.26 106 VAL A O 1
ATOM 780 N N . SER A 1 109 ? 62.888 18.226 6.287 1.00 18.65 107 SER A N 1
ATOM 781 C CA . SER A 1 109 ? 63.741 17.518 5.378 1.00 20.26 107 SER A CA 1
ATOM 782 C C . SER A 1 109 ? 63.887 16.060 5.807 1.00 21.22 107 SER A C 1
ATOM 783 O O . SER A 1 109 ? 63.809 15.709 7.004 1.00 20.37 107 SER A O 1
ATOM 786 N N . ALA A 1 110 ? 64.113 15.201 4.824 1.00 21.17 108 ALA A N 1
ATOM 787 C CA . ALA A 1 110 ? 64.371 13.785 5.098 1.00 23.09 108 ALA A CA 1
ATOM 788 C C . ALA A 1 110 ? 65.821 13.575 5.555 1.00 23.84 108 ALA A C 1
ATOM 789 O O . ALA A 1 110 ? 66.162 12.524 6.079 1.00 25.16 108 ALA A O 1
ATOM 791 N N . THR A 1 111 ? 66.652 14.592 5.350 1.00 24.59 109 THR A N 1
ATOM 792 C CA A THR A 1 111 ? 68.074 14.496 5.660 0.50 25.10 109 THR A CA 1
ATOM 793 C CA B THR A 1 111 ? 68.095 14.531 5.602 0.50 24.88 109 THR A CA 1
ATOM 794 C C . THR A 1 111 ? 68.513 15.611 6.611 1.00 25.08 109 THR A C 1
ATOM 795 O O . THR A 1 111 ? 68.265 16.799 6.371 1.00 25.02 109 THR A O 1
ATOM 802 N N . PRO A 1 112 ? 69.185 15.228 7.709 1.00 24.56 110 PRO A N 1
ATOM 803 C CA . PRO A 1 112 ? 69.610 16.256 8.658 1.00 24.22 110 PRO A CA 1
ATOM 804 C C . PRO A 1 112 ? 70.870 17.007 8.226 1.00 25.21 110 PRO A C 1
ATOM 805 O O . PRO A 1 112 ? 71.768 16.421 7.610 1.00 24.91 110 PRO A O 1
ATOM 809 N N . ASP A 1 113 ? 70.936 18.291 8.563 1.00 25.32 111 ASP A N 1
ATOM 810 C CA . ASP A 1 113 ? 72.175 19.055 8.427 1.00 25.53 111 ASP A CA 1
ATOM 811 C C . ASP A 1 113 ? 72.121 20.226 9.400 1.00 26.18 111 ASP A C 1
ATOM 812 O O . ASP A 1 113 ? 71.296 20.231 10.332 1.00 25.10 111 ASP A O 1
ATOM 817 N N . ASP A 1 114 ? 72.976 21.218 9.183 1.00 26.56 112 ASP A N 1
ATOM 818 C CA . ASP A 1 114 ? 73.088 22.320 10.117 1.00 27.53 112 ASP A CA 1
ATOM 819 C C . ASP A 1 114 ? 71.816 23.154 10.187 1.00 26.41 112 ASP A C 1
ATOM 820 O O . ASP A 1 114 ? 71.582 23.840 11.185 1.00 26.95 112 ASP A O 1
ATOM 825 N N . VAL A 1 115 ? 71.006 23.091 9.126 1.00 24.47 113 VAL A N 1
ATOM 826 C CA . VAL A 1 115 ? 69.735 23.817 9.047 1.00 23.50 113 VAL A CA 1
ATOM 827 C C . VAL A 1 115 ? 68.572 22.921 9.535 1.00 22.60 113 VAL A C 1
ATOM 828 O O . VAL A 1 115 ? 67.818 23.314 10.418 1.00 22.29 113 VAL A O 1
ATOM 832 N N . TRP A 1 116 ? 68.450 21.742 8.935 1.00 22.20 114 TRP A N 1
ATOM 833 C CA . TRP A 1 116 ? 67.384 20.773 9.274 1.00 21.83 114 TRP A CA 1
ATOM 834 C C . TRP A 1 116 ? 67.914 19.948 10.411 1.00 20.90 114 TRP A C 1
ATOM 835 O O . TRP A 1 116 ? 68.493 18.906 10.200 1.00 20.02 114 TRP A O 1
ATOM 846 N N . ARG A 1 117 ? 67.712 20.430 11.635 1.00 20.72 115 ARG A N 1
ATOM 847 C CA . ARG A 1 117 ? 68.458 19.890 12.767 1.00 21.29 115 ARG A CA 1
ATOM 848 C C . ARG A 1 117 ? 67.566 19.380 13.886 1.00 20.15 115 ARG A C 1
ATOM 849 O O . ARG A 1 117 ? 68.073 18.826 14.859 1.00 20.19 115 ARG A O 1
ATOM 857 N N . TYR A 1 118 ? 66.262 19.611 13.793 1.00 17.93 116 TYR A N 1
ATOM 858 C CA . TYR A 1 118 ? 65.376 19.274 14.906 1.00 18.03 116 TYR A CA 1
ATOM 859 C C . TYR A 1 118 ? 64.519 18.072 14.562 1.00 17.60 116 TYR A C 1
ATOM 860 O O . TYR A 1 118 ? 63.561 18.207 13.807 1.00 16.85 116 TYR A O 1
ATOM 869 N N . PRO A 1 119 ? 64.882 16.904 15.104 1.00 18.01 117 PRO A N 1
ATOM 870 C CA . PRO A 1 119 ? 64.168 15.68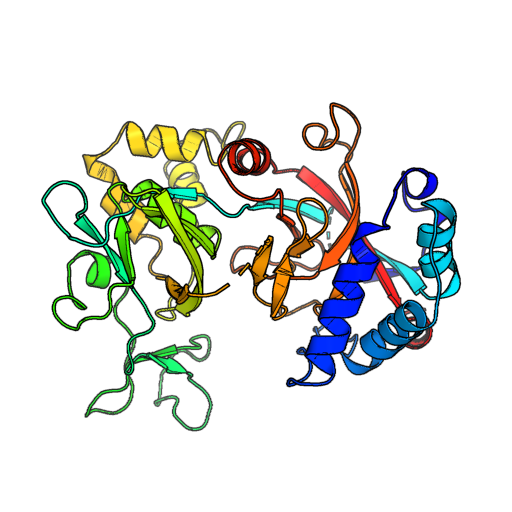1 14.715 1.00 17.52 117 PRO A CA 1
ATOM 871 C C . PRO A 1 119 ? 62.707 15.672 15.173 1.00 17.37 117 PRO A C 1
ATOM 872 O O . PRO A 1 119 ? 62.344 16.304 16.189 1.00 15.71 117 PRO A O 1
ATOM 876 N N . ILE A 1 120 ? 61.892 14.934 14.422 1.00 17.12 118 ILE A N 1
ATOM 877 C CA . ILE A 1 120 ? 60.526 14.618 14.797 1.00 17.49 118 ILE A CA 1
ATOM 878 C C . ILE A 1 120 ? 60.521 13.105 14.980 1.00 17.36 118 ILE A C 1
ATOM 879 O O . ILE A 1 120 ? 60.942 12.386 14.081 1.00 16.37 118 ILE A O 1
ATOM 884 N N . TYR A 1 121 ? 60.097 12.620 16.155 1.00 17.12 119 TYR A N 1
ATOM 885 C CA . TYR A 1 121 ? 60.288 11.210 16.503 1.00 16.54 119 TYR A CA 1
ATOM 886 C C . TYR A 1 121 ? 59.005 10.389 16.488 1.00 16.95 119 TYR A C 1
ATOM 887 O O . TYR A 1 121 ? 57.954 10.872 16.931 1.00 17.00 119 TYR A O 1
ATOM 896 N N . ARG A 1 122 ? 59.113 9.139 16.023 1.00 16.95 120 ARG A N 1
ATOM 897 C CA . ARG A 1 122 ? 58.055 8.138 16.220 1.00 17.36 120 ARG A CA 1
ATOM 898 C C . ARG A 1 122 ? 58.160 7.625 17.644 1.00 16.52 120 ARG A C 1
ATOM 899 O O . ARG A 1 122 ? 59.148 7.893 18.338 1.00 16.27 120 ARG A O 1
ATOM 907 N N . ARG A 1 123 ? 57.170 6.825 18.063 1.00 15.68 121 ARG A N 1
ATOM 908 C CA . ARG A 1 123 ? 57.185 6.284 19.416 1.00 15.54 121 ARG A CA 1
ATOM 909 C C . ARG A 1 123 ? 58.309 5.248 19.593 1.00 15.90 121 ARG A C 1
ATOM 910 O O . ARG A 1 123 ? 58.364 4.250 18.856 1.00 15.85 121 ARG A O 1
ATOM 918 N N . PRO A 1 124 ? 59.206 5.468 20.577 1.00 16.36 122 PRO A N 1
ATOM 919 C CA . PRO A 1 124 ? 60.266 4.488 20.890 1.00 16.46 122 PRO A CA 1
ATOM 920 C C . PRO A 1 124 ? 59.633 3.199 21.412 1.00 16.38 122 PRO A C 1
ATOM 921 O O . PRO A 1 124 ? 58.648 3.269 22.139 1.00 16.64 122 PRO A O 1
ATOM 925 N N . PRO A 1 125 ? 60.226 2.030 21.093 1.00 16.83 123 PRO A N 1
ATOM 926 C CA . PRO A 1 125 ? 59.608 0.758 21.506 1.00 17.38 123 PRO A CA 1
ATOM 927 C C . PRO A 1 125 ? 59.626 0.556 23.039 1.00 17.84 123 PRO A C 1
ATOM 928 O O . PRO A 1 125 ? 58.887 -0.285 23.561 1.00 17.92 123 PRO A O 1
ATOM 932 N N . GLU A 1 126 ? 60.476 1.314 23.750 1.00 17.16 124 GLU A N 1
ATOM 933 C CA . GLU A 1 126 ? 60.575 1.189 25.205 1.00 16.83 124 GLU A CA 1
ATOM 934 C C . GLU A 1 126 ? 59.588 2.098 25.922 1.00 17.03 124 GLU A C 1
ATOM 935 O O . GLU A 1 126 ? 59.533 2.100 27.142 1.00 16.85 124 GLU A O 1
ATOM 941 N N . LEU A 1 127 ? 58.833 2.894 25.168 1.00 16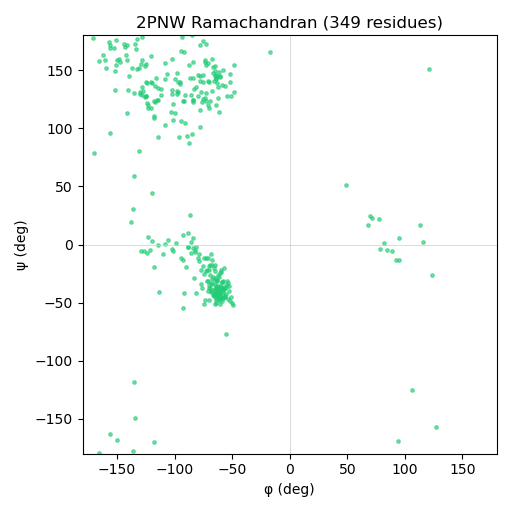.64 125 LEU A N 1
ATOM 942 C CA . LEU A 1 127 ? 57.847 3.794 25.766 1.00 16.25 125 LEU A CA 1
ATOM 943 C C . LEU A 1 127 ? 56.544 3.015 25.879 1.00 17.03 125 LEU A C 1
ATOM 944 O O . LEU A 1 127 ? 55.742 2.948 24.933 1.00 17.18 125 LEU A O 1
ATOM 949 N N . VAL A 1 128 ? 56.347 2.410 27.043 1.00 16.35 126 VAL A N 1
ATOM 950 C CA . VAL A 1 128 ? 55.215 1.496 27.254 1.00 16.41 126 VAL A CA 1
ATOM 951 C C . VAL A 1 128 ? 54.054 2.197 27.943 1.00 16.78 126 VAL A C 1
ATOM 952 O O . VAL A 1 128 ? 54.249 3.128 28.731 1.00 15.97 126 VAL A O 1
ATOM 956 N N . ASP A 1 129 ? 52.839 1.770 27.603 1.00 16.93 127 ASP A N 1
ATOM 957 C CA . ASP A 1 129 ? 51.650 2.123 28.365 1.00 17.36 127 ASP A CA 1
ATOM 958 C C . ASP A 1 129 ? 51.736 1.551 29.775 1.00 17.28 127 ASP A C 1
ATOM 959 O O . ASP A 1 129 ? 52.251 0.425 30.000 1.00 16.49 127 ASP A O 1
ATOM 964 N N . ILE A 1 130 ? 51.187 2.317 30.717 1.00 16.74 128 ILE A N 1
ATOM 965 C CA . ILE A 1 130 ? 51.206 1.911 32.128 1.00 16.95 128 ILE A CA 1
ATOM 966 C C . ILE A 1 130 ? 49.802 1.590 32.620 1.00 17.72 128 ILE A C 1
ATOM 967 O O . ILE A 1 130 ? 48.876 2.366 32.416 1.00 18.29 128 ILE A O 1
ATOM 972 N N . ASP A 1 131 ? 49.657 0.466 33.318 1.00 19.39 129 ASP A N 1
ATOM 973 C CA . ASP A 1 131 ? 48.412 0.197 34.050 1.00 20.31 129 ASP A CA 1
ATOM 974 C C . ASP A 1 131 ? 48.745 -0.653 35.268 1.00 20.36 129 ASP A C 1
ATOM 975 O O . ASP A 1 131 ? 49.907 -0.829 35.603 1.00 18.58 129 ASP A O 1
ATOM 980 N N . ASN A 1 132 ? 47.732 -1.201 35.928 1.00 21.33 130 ASN A N 1
ATOM 981 C CA . ASN A 1 132 ? 48.002 -2.027 37.122 1.00 23.95 130 ASN A CA 1
ATOM 982 C C . ASN A 1 132 ? 49.007 -3.165 36.923 1.00 24.33 130 ASN A C 1
ATOM 983 O O . ASN A 1 132 ? 49.803 -3.466 37.823 1.00 24.97 130 ASN A O 1
ATOM 988 N N . ASP A 1 133 ? 48.998 -3.777 35.742 1.00 25.62 131 ASP A N 1
ATOM 989 C CA . ASP A 1 133 ? 49.851 -4.938 35.481 1.00 26.52 131 ASP A CA 1
ATOM 990 C C . ASP A 1 133 ? 51.346 -4.599 35.559 1.00 25.71 131 ASP A C 1
ATOM 991 O O . ASP A 1 133 ? 52.155 -5.467 35.920 1.00 25.05 131 ASP A O 1
ATOM 996 N N . ASN A 1 134 ? 51.727 -3.357 35.218 1.00 22.87 132 ASN A N 1
ATOM 997 C CA . ASN A 1 134 ? 53.152 -3.052 35.124 1.00 21.16 132 ASN A CA 1
ATOM 998 C C . ASN A 1 134 ? 53.631 -1.845 35.952 1.00 20.51 132 ASN A C 1
ATOM 999 O O . ASN A 1 134 ? 54.836 -1.592 36.018 1.00 21.10 132 ASN A O 1
ATOM 1004 N N . ARG A 1 135 ? 52.702 -1.127 36.584 1.00 20.44 133 ARG A N 1
ATOM 1005 C CA . ARG A 1 135 ? 53.084 0.082 37.355 1.00 19.06 133 ARG A CA 1
ATOM 1006 C C . ARG A 1 135 ? 53.961 -0.310 38.520 1.00 20.69 133 ARG A C 1
ATOM 1007 O O . ARG A 1 135 ? 53.545 -1.091 39.394 1.00 20.35 133 ARG A O 1
ATOM 1015 N N . PRO A 1 136 ? 55.192 0.227 38.552 1.00 20.70 134 PRO A N 1
ATOM 1016 C CA . PRO A 1 136 ? 56.080 -0.100 39.662 1.00 20.82 134 PRO A CA 1
ATOM 1017 C C . PRO A 1 136 ? 55.626 0.557 40.971 1.00 20.68 134 PRO A C 1
ATOM 1018 O O . PRO A 1 136 ? 54.888 1.546 40.964 1.00 19.16 134 PRO A O 1
ATOM 1022 N N . ASP A 1 137 ? 56.045 -0.045 42.079 1.00 21.21 135 ASP A N 1
ATOM 1023 C CA . ASP A 1 137 ? 55.788 0.490 43.402 1.00 22.46 135 ASP A CA 1
ATOM 1024 C C . ASP A 1 137 ? 56.298 1.936 43.476 1.00 21.08 135 ASP A C 1
ATOM 1025 O O . ASP A 1 137 ? 57.439 2.211 43.089 1.00 21.70 135 ASP A O 1
ATOM 1030 N N . GLY A 1 138 ? 55.421 2.828 43.913 1.00 20.22 136 GLY A N 1
ATOM 1031 C CA . GLY A 1 138 ? 55.755 4.249 44.076 1.00 19.28 136 GLY A CA 1
ATOM 1032 C C . GLY A 1 138 ? 55.645 5.118 42.832 1.00 18.93 136 GLY A C 1
ATOM 1033 O O . GLY A 1 138 ? 55.801 6.345 42.907 1.00 18.42 136 GLY A O 1
ATOM 1034 N N . PHE A 1 139 ? 55.345 4.502 41.689 1.00 18.33 137 PHE A N 1
ATOM 1035 C CA . PHE A 1 139 ? 55.173 5.264 40.420 1.00 17.54 137 PHE A CA 1
ATOM 1036 C C . PHE A 1 139 ? 53.963 6.170 40.520 1.00 17.43 137 PHE A C 1
ATOM 1037 O O . PHE A 1 139 ? 52.947 5.802 41.108 1.00 17.67 137 PHE A O 1
ATOM 1045 N N . ASP A 1 140 ? 54.075 7.389 39.975 1.00 17.19 138 ASP A N 1
ATOM 1046 C CA . ASP A 1 140 ? 52.989 8.358 39.989 1.00 16.82 138 ASP A CA 1
ATOM 1047 C C . ASP A 1 140 ? 51.776 7.794 39.233 1.00 17.78 138 ASP A C 1
ATOM 1048 O O . ASP A 1 140 ? 51.865 7.547 38.028 1.00 18.78 138 ASP A O 1
ATOM 1053 N N . PRO A 1 141 ? 50.646 7.538 39.931 1.00 18.39 139 PRO A N 1
ATOM 1054 C CA . PRO A 1 141 ? 49.535 6.868 39.229 1.00 18.35 139 PRO A CA 1
ATOM 1055 C C . PRO A 1 141 ? 48.845 7.721 38.137 1.00 18.93 139 PRO A C 1
ATOM 1056 O O . PRO A 1 141 ? 48.031 7.199 37.379 1.00 19.68 139 PRO A O 1
ATOM 1060 N N . SER A 1 142 ? 49.185 9.002 38.033 1.00 17.91 140 SER A N 1
ATOM 1061 C CA . SER A 1 142 ? 48.710 9.818 36.930 1.00 17.60 140 SER A CA 1
ATOM 1062 C C . SER A 1 142 ? 49.505 9.595 35.635 1.00 17.31 140 SER A C 1
ATOM 1063 O O . SER A 1 142 ? 49.069 10.056 34.611 1.00 18.01 140 SER A O 1
ATOM 1066 N N . TYR A 1 143 ? 50.651 8.907 35.671 1.00 16.19 141 TYR A N 1
ATOM 1067 C CA . TYR A 1 143 ? 51.449 8.693 34.455 1.00 15.70 141 TYR A CA 1
ATOM 1068 C C . TYR A 1 143 ? 50.852 7.548 33.613 1.00 16.35 141 TYR A C 1
ATOM 1069 O O . TYR A 1 143 ? 50.623 6.448 34.133 1.00 16.18 141 TYR A O 1
ATOM 1078 N N . ALA A 1 144 ? 50.615 7.826 32.340 1.00 15.66 142 ALA A N 1
ATOM 1079 C CA . ALA A 1 144 ? 50.090 6.826 31.389 1.00 15.39 142 ALA A CA 1
ATOM 1080 C C . ALA A 1 144 ? 51.188 6.112 30.597 1.00 15.98 142 ALA A C 1
ATOM 1081 O O . ALA A 1 144 ? 50.933 5.089 29.934 1.00 14.91 142 ALA A O 1
ATOM 1083 N N . PHE A 1 145 ? 52.432 6.625 30.677 1.00 14.85 143 PHE A N 1
ATOM 1084 C CA . PHE A 1 145 ? 53.560 6.046 29.944 1.00 15.27 143 PHE A CA 1
ATOM 1085 C C . PHE A 1 145 ? 54.798 5.966 30.811 1.00 16.46 143 PHE A C 1
ATOM 1086 O O . PHE A 1 145 ? 54.976 6.759 31.746 1.00 16.89 143 PHE A O 1
ATOM 1094 N N . GLY A 1 146 ? 55.645 4.998 30.520 1.00 16.36 144 GLY A N 1
ATOM 1095 C CA . GLY A 1 146 ? 56.909 4.860 31.238 1.00 16.38 144 GLY A CA 1
ATOM 1096 C C . GLY A 1 146 ? 57.949 4.234 30.341 1.00 16.90 144 GLY A C 1
ATOM 1097 O O . GLY A 1 146 ? 57.657 3.861 29.201 1.00 17.52 144 GLY A O 1
ATOM 1098 N N . LYS A 1 147 ? 59.168 4.125 30.844 1.00 16.65 145 LYS A N 1
ATOM 1099 C CA . LYS A 1 147 ? 60.276 3.548 30.098 1.00 17.86 145 LYS A CA 1
ATOM 1100 C C . LYS A 1 147 ? 60.519 2.104 30.565 1.00 18.08 145 LYS A C 1
ATOM 1101 O O . LYS A 1 147 ? 60.749 1.865 31.756 1.00 17.61 145 LYS A O 1
ATOM 1107 N N . ALA A 1 148 ? 60.429 1.144 29.639 1.00 18.40 146 ALA A N 1
ATOM 1108 C CA . ALA A 1 148 ? 60.704 -0.254 29.969 1.00 20.24 146 ALA A CA 1
ATOM 1109 C C . ALA A 1 148 ? 62.205 -0.471 29.874 1.00 22.13 146 ALA A C 1
ATOM 1110 O O . ALA A 1 148 ? 62.808 -0.186 28.850 1.00 21.48 146 ALA A O 1
ATOM 1112 N N . ASP A 1 149 ? 62.820 -0.952 30.945 1.00 25.35 147 ASP A N 1
ATOM 1113 C CA . ASP A 1 149 ? 64.266 -1.201 30.922 1.00 29.57 147 ASP A CA 1
ATOM 1114 C C . ASP A 1 149 ? 64.538 -2.553 31.589 1.00 30.76 147 ASP A C 1
ATOM 1115 O O . ASP A 1 149 ? 63.607 -3.229 31.973 1.00 29.55 147 ASP A O 1
ATOM 1120 N N . GLU A 1 150 ? 65.808 -2.937 31.714 1.00 34.06 148 GLU A N 1
ATOM 1121 C CA . GLU A 1 150 ? 66.190 -4.192 32.384 1.00 37.46 148 GLU A CA 1
ATOM 1122 C C . GLU A 1 150 ? 65.758 -4.190 33.847 1.00 38.46 148 GLU A C 1
ATOM 1123 O O . GLU A 1 150 ? 65.526 -5.238 34.434 1.00 39.43 148 GLU A O 1
ATOM 1129 N N . GLU A 1 151 ? 65.665 -2.999 34.429 1.00 39.86 149 GLU A N 1
ATOM 1130 C CA . GLU A 1 1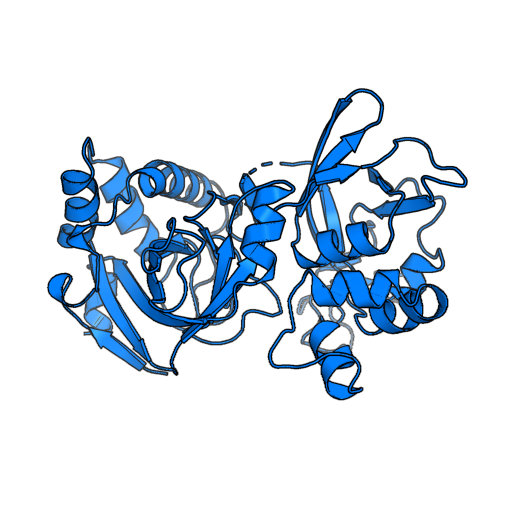51 ? 65.349 -2.832 35.849 1.00 41.06 149 GLU A CA 1
ATOM 1131 C C . GLU A 1 151 ? 63.850 -2.760 36.145 1.00 39.23 149 GLU A C 1
ATOM 1132 O O . GLU A 1 151 ? 63.458 -2.461 37.278 1.00 40.75 149 GLU A O 1
ATOM 1138 N N . GLY A 1 152 ? 63.012 -3.047 35.149 1.00 36.60 150 GLY A N 1
ATOM 1139 C CA . GLY A 1 152 ? 61.570 -2.889 35.299 1.00 32.92 150 GLY A CA 1
ATOM 1140 C C . GLY A 1 152 ? 61.067 -1.668 34.536 1.00 30.56 150 GLY A C 1
ATOM 1141 O O . GLY A 1 152 ? 61.300 -1.545 33.334 1.00 31.75 150 GLY A O 1
ATOM 1142 N N . ILE A 1 153 ? 60.378 -0.761 35.209 1.00 26.87 151 ILE A N 1
ATOM 1143 C CA . ILE A 1 153 ? 59.882 0.439 34.536 1.00 24.15 151 ILE A CA 1
ATOM 1144 C C . ILE A 1 153 ? 60.375 1.664 35.282 1.00 23.37 151 ILE A C 1
ATOM 1145 O O . ILE A 1 153 ? 60.390 1.653 36.519 1.00 21.64 151 ILE A O 1
ATOM 1150 N N . SER A 1 154 ? 60.774 2.687 34.530 1.00 20.91 152 SER A N 1
ATOM 1151 C CA . SER A 1 154 ? 61.192 3.958 35.123 1.00 20.31 152 SER A CA 1
ATOM 1152 C C . SER A 1 154 ? 60.512 5.125 34.382 1.00 18.56 152 SER A C 1
ATOM 1153 O O . SER A 1 154 ? 59.761 4.907 33.420 1.00 17.27 152 SER A O 1
ATOM 1156 N N . TYR A 1 155 ? 60.726 6.359 34.825 1.00 17.97 153 TYR A N 1
ATOM 1157 C CA . TYR A 1 155 ? 60.163 7.501 34.096 1.00 16.69 153 TYR A CA 1
ATOM 1158 C C . TYR A 1 155 ? 60.901 7.707 32.762 1.00 16.82 153 TYR A C 1
ATOM 1159 O O . TYR A 1 155 ? 62.141 7.596 32.711 1.00 15.30 153 TYR A O 1
ATOM 1168 N N . PHE A 1 156 ? 60.154 8.047 31.707 1.00 15.44 154 PHE A N 1
ATOM 1169 C CA . PHE A 1 156 ? 60.773 8.314 30.419 1.00 15.76 154 PHE A CA 1
ATOM 1170 C C . PHE A 1 156 ? 61.442 9.696 30.506 1.00 16.46 154 PHE A C 1
ATOM 1171 O O . PHE A 1 156 ? 60.945 10.568 31.233 1.00 16.28 154 PHE A O 1
ATOM 1179 N N . PRO A 1 157 ? 62.586 9.886 29.819 1.00 17.99 155 PRO A N 1
ATOM 1180 C CA . PRO A 1 157 ? 63.217 11.222 29.769 1.00 17.30 155 PRO A CA 1
ATOM 1181 C C . PRO A 1 157 ? 62.230 12.354 29.409 1.00 16.84 155 PRO A C 1
ATOM 1182 O O . PRO A 1 157 ? 61.209 12.101 28.762 1.00 17.03 155 PRO A O 1
ATOM 1186 N N . ASP A 1 158 ? 62.526 13.588 29.828 1.00 15.74 156 ASP A N 1
ATOM 1187 C CA . ASP A 1 158 ? 61.647 14.727 29.527 1.00 15.62 156 ASP A CA 1
ATOM 1188 C C . ASP A 1 158 ? 62.073 15.454 28.253 1.00 14.30 156 ASP A C 1
ATOM 1189 O O . ASP A 1 158 ? 63.042 15.071 27.636 1.00 14.60 156 ASP A O 1
ATOM 1194 N N . ARG A 1 159 ? 61.322 16.486 27.871 1.00 13.64 157 ARG A N 1
ATOM 1195 C CA . ARG A 1 159 ? 61.578 17.229 26.642 1.00 14.09 157 ARG A CA 1
ATOM 1196 C C . ARG A 1 159 ? 63.048 17.673 26.560 1.00 14.02 157 ARG A C 1
ATOM 1197 O O . ARG A 1 159 ? 63.726 17.497 25.523 1.00 13.59 157 ARG A O 1
ATOM 1205 N N . ARG A 1 160 ? 63.574 18.200 27.673 1.00 14.62 158 ARG A N 1
ATOM 1206 C CA . ARG A 1 160 ? 64.981 18.663 27.637 1.00 15.04 158 ARG A CA 1
ATOM 1207 C C . ARG A 1 160 ? 65.938 17.534 27.262 1.00 15.24 158 ARG A C 1
ATOM 1208 O O . ARG A 1 160 ? 66.821 17.704 26.389 1.00 15.81 158 ARG A O 1
ATOM 1216 N N . ALA A 1 161 ? 65.791 16.385 27.930 1.00 15.56 159 ALA A N 1
ATOM 1217 C CA . ALA A 1 161 ? 66.708 15.266 27.708 1.00 15.79 159 ALA A CA 1
ATOM 1218 C C . ALA A 1 161 ? 66.613 14.773 26.250 1.00 15.69 159 ALA A C 1
ATOM 1219 O O . ALA A 1 161 ? 67.609 14.402 25.625 1.00 15.64 159 ALA A O 1
ATOM 1221 N N . ILE A 1 162 ? 65.405 14.799 25.713 1.00 15.74 160 ILE A N 1
ATOM 1222 C CA . ILE A 1 162 ? 65.188 14.373 24.309 1.00 15.81 160 ILE A CA 1
ATOM 1223 C C . ILE A 1 162 ? 65.806 15.399 23.337 1.00 16.09 160 ILE A C 1
ATOM 1224 O O . ILE A 1 162 ? 66.584 15.028 22.433 1.00 16.92 160 ILE A O 1
ATOM 1229 N N . ASP A 1 163 ? 65.531 16.680 23.568 1.00 16.15 161 ASP A N 1
ATOM 1230 C CA . ASP A 1 163 ? 66.140 17.762 22.780 1.00 17.80 161 ASP A CA 1
ATOM 1231 C C . ASP A 1 163 ? 67.672 17.741 22.846 1.00 19.42 161 ASP A C 1
ATOM 1232 O O . ASP A 1 163 ? 68.330 18.129 21.875 1.00 20.67 161 ASP A O 1
ATOM 1237 N N . GLU A 1 164 ? 68.231 17.290 23.968 1.00 19.36 162 GLU A N 1
ATOM 1238 C CA . GLU A 1 164 ? 69.698 17.216 24.150 1.00 21.53 162 GLU A CA 1
ATOM 1239 C C . GLU A 1 164 ? 70.306 15.936 23.559 1.00 22.08 162 GLU A C 1
ATOM 1240 O O . GLU A 1 164 ? 71.538 15.739 23.591 1.00 22.33 162 GLU A O 1
ATOM 1246 N N . GLY A 1 165 ? 69.452 15.055 23.023 1.00 21.26 163 GLY A N 1
ATOM 1247 C CA . GLY A 1 165 ? 69.933 13.951 22.173 1.00 20.59 163 GLY A CA 1
ATOM 1248 C C . GLY A 1 165 ? 69.802 12.506 22.651 1.00 20.70 163 GLY A C 1
ATOM 1249 O O . GLY A 1 165 ? 70.428 11.607 22.072 1.00 20.69 163 GLY A O 1
ATOM 1250 N N . CYS A 1 166 ? 68.970 12.228 23.645 1.00 19.98 164 CYS A N 1
ATOM 1251 C CA . CYS A 1 166 ? 69.007 10.857 24.205 1.00 21.19 164 CYS A CA 1
ATOM 1252 C C . CYS A 1 166 ? 68.423 9.778 23.273 1.00 20.98 164 CYS A C 1
ATOM 1253 O O . CYS A 1 166 ? 68.585 8.572 23.543 1.00 22.59 164 CYS A O 1
ATOM 1256 N N . LEU A 1 167 ? 67.742 10.192 22.207 1.00 20.11 165 LEU A N 1
ATOM 1257 C CA . LEU A 1 167 ? 67.125 9.243 21.243 1.00 20.19 165 LEU A CA 1
ATOM 1258 C C . LEU A 1 167 ? 67.862 9.135 19.898 1.00 21.16 165 LEU A C 1
ATOM 1259 O O . LEU A 1 167 ? 67.395 8.459 18.972 1.00 21.16 165 LEU A O 1
ATOM 1264 N N . ARG A 1 168 ? 68.990 9.831 19.773 1.00 21.46 166 ARG A N 1
ATOM 1265 C CA . ARG A 1 168 ? 69.736 9.877 18.504 1.00 22.48 166 ARG A CA 1
ATOM 1266 C C . ARG A 1 168 ? 70.301 8.526 18.082 1.00 22.12 166 ARG A C 1
ATOM 1267 O O . ARG A 1 168 ? 70.666 7.709 18.925 1.00 21.84 166 ARG A O 1
ATOM 1275 N N . GLY A 1 169 ? 70.400 8.323 16.774 1.00 22.34 167 GLY A N 1
ATOM 1276 C CA . GLY A 1 169 ? 71.119 7.173 16.229 1.00 23.06 167 GLY A CA 1
ATOM 1277 C C . GLY A 1 169 ? 70.342 5.871 16.296 1.00 23.48 167 GLY A C 1
ATOM 1278 O O . GLY A 1 169 ? 70.926 4.785 16.235 1.00 24.07 167 GLY A O 1
ATOM 1279 N N . ARG A 1 170 ? 69.021 5.972 16.388 1.00 22.55 168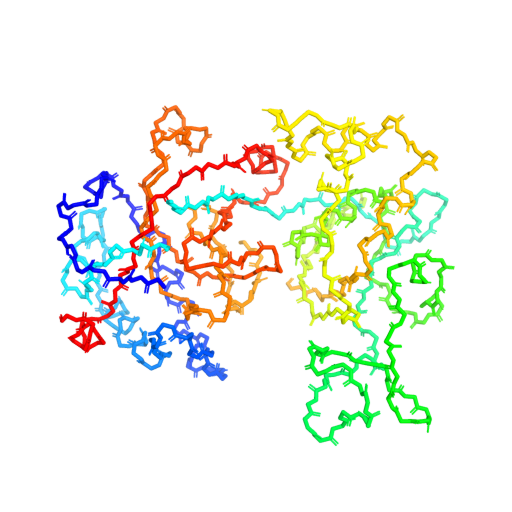 ARG A N 1
ATOM 1280 C CA . ARG A 1 170 ? 68.189 4.778 16.547 1.00 22.65 168 ARG A CA 1
ATOM 1281 C C . ARG A 1 170 ? 67.185 4.593 15.417 1.00 22.27 168 ARG A C 1
ATOM 1282 O O . ARG A 1 170 ? 66.364 3.675 15.449 1.00 22.09 168 ARG A O 1
ATOM 1290 N N . GLY A 1 171 ? 67.245 5.480 14.426 1.00 21.58 169 GLY A N 1
ATOM 1291 C CA . GLY A 1 171 ? 66.330 5.413 13.292 1.00 20.39 169 GLY A CA 1
ATOM 1292 C C . GLY A 1 171 ? 64.896 5.760 13.635 1.00 20.05 169 GLY A C 1
ATOM 1293 O O . GLY A 1 171 ? 63.975 5.374 12.916 1.00 18.99 169 GLY A O 1
ATOM 1294 N N . LEU A 1 172 ? 64.704 6.538 14.708 1.00 18.74 170 LEU A N 1
ATOM 1295 C CA . LEU A 1 172 ? 63.363 6.919 15.152 1.00 17.40 170 LEU A CA 1
ATOM 1296 C C . LEU A 1 172 ? 62.786 8.184 14.529 1.00 17.80 170 LEU A C 1
ATOM 1297 O O . LEU A 1 172 ? 61.637 8.537 14.801 1.00 16.95 170 LEU A O 1
ATOM 1302 N N . GLU A 1 173 ? 63.553 8.865 13.675 1.00 17.23 171 GLU A N 1
ATOM 1303 C CA . GLU A 1 173 ? 63.117 10.142 13.126 1.00 17.20 171 GLU A CA 1
ATOM 1304 C C . GLU A 1 173 ? 62.174 9.915 11.945 1.00 17.75 171 GLU A C 1
ATOM 1305 O O . GLU A 1 173 ? 62.447 9.053 11.088 1.00 17.91 171 GLU A O 1
ATOM 1311 N N . ILE A 1 174 ? 61.083 10.670 11.927 1.00 16.37 172 ILE A N 1
ATOM 1312 C CA . ILE A 1 174 ? 60.167 10.775 10.778 1.00 17.75 172 ILE A CA 1
ATOM 1313 C C . ILE A 1 174 ? 60.738 11.771 9.756 1.00 18.26 172 ILE A C 1
ATOM 1314 O O . ILE A 1 174 ? 60.698 11.525 8.552 1.00 18.43 172 ILE A O 1
ATOM 1319 N N . ALA A 1 175 ? 61.279 12.883 10.258 1.00 17.73 173 ALA A N 1
ATOM 1320 C CA . ALA A 1 175 ? 61.857 13.969 9.456 1.00 17.46 173 ALA A CA 1
ATOM 1321 C C . ALA A 1 175 ? 62.565 14.941 10.405 1.00 17.49 173 ALA A C 1
ATOM 1322 O O . ALA A 1 175 ? 62.511 14.752 11.624 1.00 17.12 173 ALA A O 1
ATOM 1324 N N . TRP A 1 176 ? 63.194 15.982 9.839 1.00 17.50 174 TRP A N 1
ATOM 1325 C CA . TRP A 1 176 ? 63.901 17.009 10.604 1.00 18.10 174 TRP A CA 1
ATOM 1326 C C . TRP A 1 176 ? 63.364 18.374 10.250 1.00 17.21 174 TRP A C 1
ATOM 1327 O O . TRP A 1 176 ? 63.290 18.723 9.076 1.00 16.05 174 TRP A O 1
ATOM 1338 N N . ALA A 1 177 ? 62.986 19.146 11.263 1.00 16.85 175 ALA A N 1
ATOM 1339 C CA . ALA A 1 177 ? 62.479 20.513 11.081 1.00 16.91 175 ALA A CA 1
ATOM 1340 C C . ALA A 1 177 ? 63.655 21.503 11.183 1.00 17.69 175 ALA A C 1
ATOM 1341 O O . ALA A 1 177 ? 64.739 21.143 11.640 1.00 17.79 175 ALA A O 1
ATOM 1343 N N . ARG A 1 178 ? 63.435 22.740 10.757 1.00 18.78 176 ARG A N 1
ATOM 1344 C CA . ARG A 1 178 ? 64.474 23.783 10.849 1.00 20.50 176 ARG A CA 1
ATOM 1345 C C . ARG A 1 178 ? 64.132 24.838 11.878 1.00 20.43 176 ARG A C 1
ATOM 1346 O O . ARG A 1 178 ? 64.967 25.713 12.152 1.00 20.13 176 ARG A O 1
ATOM 1354 N N . SER A 1 179 ? 62.914 24.789 12.424 1.00 19.75 177 SER A N 1
ATOM 1355 C CA . SER A 1 179 ? 62.497 25.723 13.487 1.00 19.39 177 SER A CA 1
ATOM 1356 C C . SER A 1 179 ? 62.093 24.979 14.761 1.00 19.89 177 SER A C 1
ATOM 1357 O O . SER A 1 179 ? 61.110 24.228 14.753 1.00 18.75 177 SER A O 1
ATOM 1360 N N . LYS A 1 180 ? 62.813 25.199 15.861 1.00 18.93 178 LYS A N 1
ATOM 1361 C CA . LYS A 1 180 ? 62.417 24.537 17.114 1.00 19.61 178 LYS A CA 1
ATOM 1362 C C . LYS A 1 180 ? 61.093 25.064 17.661 1.00 18.04 178 LYS A C 1
ATOM 1363 O O . LYS A 1 180 ? 60.311 24.297 18.240 1.00 18.28 178 LYS A O 1
ATOM 1369 N N . VAL A 1 181 ? 60.806 26.357 17.455 1.00 17.36 179 VAL A N 1
ATOM 1370 C CA . VAL A 1 181 ? 59.557 26.906 17.943 1.00 17.19 179 VAL A CA 1
ATOM 1371 C C . VAL A 1 181 ? 58.363 26.387 17.131 1.00 16.98 179 VAL A C 1
ATOM 1372 O O . VAL A 1 181 ? 57.310 26.062 17.693 1.00 16.55 179 VAL A O 1
ATOM 1376 N N . ASP A 1 182 ? 58.530 26.290 15.810 1.00 16.85 180 ASP A N 1
ATOM 1377 C CA . ASP A 1 182 ? 57.435 25.814 14.978 1.00 16.17 180 ASP A CA 1
ATOM 1378 C C . ASP A 1 182 ? 57.145 24.359 15.365 1.00 15.02 180 ASP A C 1
ATOM 1379 O O . ASP A 1 182 ? 55.970 23.966 15.469 1.00 14.37 180 ASP A O 1
ATOM 1384 N N . LEU A 1 183 ? 58.199 23.568 15.573 1.00 14.06 181 LEU A N 1
ATOM 1385 C CA . LEU A 1 183 ? 58.001 22.177 15.999 1.00 14.17 181 LEU A CA 1
ATOM 1386 C C . LEU A 1 183 ? 57.353 22.086 17.389 1.00 14.94 181 LEU A C 1
ATOM 1387 O O . LEU A 1 183 ? 56.478 21.239 17.635 1.00 14.40 181 LEU A O 1
ATOM 1392 N N . PHE A 1 184 ? 57.802 22.930 18.328 1.00 14.78 182 PHE A N 1
ATOM 1393 C CA . PHE A 1 184 ? 57.126 23.007 19.631 1.00 14.53 182 PHE A CA 1
ATOM 1394 C C . PHE A 1 184 ? 55.624 23.214 19.502 1.00 15.16 182 PHE A C 1
ATOM 1395 O O . PHE A 1 184 ? 54.819 22.512 20.152 1.00 14.85 182 PHE A O 1
ATOM 1403 N N . PHE A 1 185 ? 55.210 24.181 18.684 1.00 16.10 183 PHE A N 1
ATOM 1404 C CA . PHE A 1 185 ? 53.780 24.414 18.503 1.00 16.85 183 PHE A CA 1
ATOM 1405 C C . PHE A 1 185 ? 53.030 23.248 17.833 1.00 16.15 183 PHE A C 1
ATOM 1406 O O . PHE A 1 185 ? 51.858 23.045 18.103 1.00 16.60 183 PHE A O 1
ATOM 1414 N N . VAL A 1 186 ? 53.715 22.506 16.976 1.00 15.64 184 VAL A N 1
ATOM 1415 C CA . VAL A 1 186 ? 53.173 21.219 16.468 1.00 15.36 184 VAL A CA 1
ATOM 1416 C C . VAL A 1 186 ? 52.930 20.206 17.618 1.00 15.26 184 VAL A C 1
ATOM 1417 O O . VAL A 1 186 ? 51.891 19.555 17.669 1.00 16.02 184 VAL A O 1
ATOM 1421 N N . HIS A 1 187 ? 53.864 20.083 18.556 1.00 14.83 185 HIS A N 1
ATOM 1422 C CA . HIS A 1 187 ? 53.604 19.266 19.757 1.00 15.08 185 HIS A CA 1
ATOM 1423 C C . HIS A 1 187 ? 52.345 19.738 20.472 1.00 15.94 185 HIS A C 1
ATOM 1424 O O . HIS A 1 187 ? 51.543 18.915 20.901 1.00 16.19 185 HIS A O 1
ATOM 1431 N N . VAL A 1 188 ? 52.170 21.058 20.604 1.00 15.59 186 VAL A N 1
ATOM 1432 C CA . VAL A 1 188 ? 51.008 21.607 21.308 1.00 15.70 186 VAL A CA 1
ATOM 1433 C C . VAL A 1 188 ? 49.707 21.300 20.565 1.00 16.20 186 VAL A C 1
ATOM 1434 O O . VAL A 1 188 ? 48.698 20.904 21.193 1.00 16.60 186 VAL A O 1
ATOM 1438 N N . GLN A 1 189 ? 49.709 21.476 19.241 1.00 16.36 187 GLN A N 1
ATOM 1439 C CA . GLN A 1 189 ? 48.486 21.205 18.454 1.00 16.88 187 GLN A CA 1
ATOM 1440 C C . GLN A 1 189 ? 48.182 19.692 18.406 1.00 17.38 187 GLN A C 1
ATOM 1441 O O . GLN A 1 189 ? 46.997 19.288 18.397 1.00 18.41 187 GLN A O 1
ATOM 1447 N N . GLY A 1 190 ? 49.237 18.880 18.308 1.00 16.13 188 GLY A N 1
ATOM 1448 C CA . GLY A 1 190 ? 49.095 17.407 18.295 1.00 16.50 188 GLY A CA 1
ATOM 1449 C C . GLY A 1 190 ? 49.050 16.801 16.894 1.00 16.76 188 GLY A C 1
ATOM 1450 O O . GLY A 1 190 ? 48.852 15.609 16.769 1.00 16.72 188 GLY A O 1
ATOM 1451 N N . ALA A 1 191 ? 49.252 17.612 15.847 1.00 15.54 189 ALA A N 1
ATOM 1452 C CA . ALA A 1 191 ? 49.264 17.101 14.471 1.00 16.34 189 ALA A CA 1
ATOM 1453 C C . ALA A 1 191 ? 49.939 18.112 13.566 1.00 16.64 189 ALA A C 1
ATOM 1454 O O . ALA A 1 191 ? 50.060 19.291 13.935 1.00 16.63 189 ALA A O 1
ATOM 1456 N N . ALA A 1 192 ? 50.351 17.676 12.375 1.00 16.39 190 ALA A N 1
ATOM 1457 C CA . ALA A 1 192 ? 50.897 18.629 11.411 1.00 16.60 190 ALA A CA 1
ATOM 1458 C C . ALA A 1 192 ? 50.857 18.041 10.031 1.00 16.48 190 ALA A C 1
ATOM 1459 O O . ALA A 1 192 ? 50.835 16.816 9.879 1.00 15.47 190 ALA A O 1
ATOM 1461 N N . ARG A 1 193 ? 50.893 18.926 9.036 1.00 16.63 191 ARG A N 1
ATOM 1462 C CA . ARG A 1 193 ? 51.209 18.528 7.663 1.00 18.62 191 ARG A CA 1
ATOM 1463 C C . ARG A 1 193 ? 52.676 18.845 7.392 1.00 18.23 191 ARG A C 1
ATOM 1464 O O . ARG A 1 193 ? 53.054 20.003 7.382 1.00 19.18 191 ARG A O 1
ATOM 1472 N N . LEU A 1 194 ? 53.502 17.818 7.204 1.00 17.81 192 LEU A N 1
ATOM 1473 C CA . LEU A 1 194 ? 54.926 18.014 6.951 1.00 17.94 192 LEU A CA 1
ATOM 1474 C C . LEU A 1 194 ? 55.142 18.229 5.447 1.00 18.90 192 LEU A C 1
ATOM 1475 O O . LEU A 1 194 ? 54.642 17.429 4.629 1.00 18.95 192 LEU A O 1
ATOM 1480 N N . VAL A 1 195 ? 55.849 19.297 5.080 1.00 18.47 193 VAL A N 1
ATOM 1481 C CA . VAL A 1 195 ? 56.112 19.594 3.662 1.00 19.84 193 VAL A CA 1
ATOM 1482 C C . VAL A 1 195 ? 57.614 19.527 3.422 1.00 20.19 193 VAL A C 1
ATOM 1483 O O . VAL A 1 195 ? 58.399 20.233 4.083 1.00 17.62 193 VAL A O 1
ATOM 1487 N N . PHE A 1 196 ? 58.016 18.667 2.484 1.00 19.48 194 PHE A N 1
ATOM 1488 C CA . PHE A 1 196 ? 59.434 18.421 2.223 1.00 19.85 194 PHE A CA 1
ATOM 1489 C C . PHE A 1 196 ? 59.905 19.332 1.060 1.00 20.86 194 PHE A C 1
ATOM 1490 O O . PHE A 1 196 ? 59.075 19.901 0.358 1.00 21.60 194 PHE A O 1
ATOM 1498 N N . PRO A 1 197 ? 61.226 19.458 0.851 1.00 21.77 195 PRO A N 1
ATOM 1499 C CA . PRO A 1 197 ? 61.755 20.378 -0.165 1.00 23.54 195 PRO A CA 1
ATOM 1500 C C . PRO A 1 197 ? 61.392 19.980 -1.601 1.00 24.39 195 PRO A C 1
ATOM 1501 O O . PRO A 1 197 ? 61.407 20.823 -2.497 1.00 25.77 195 PRO A O 1
ATOM 1505 N N . ASP A 1 198 ? 61.032 18.719 -1.809 1.00 24.28 196 ASP A N 1
ATOM 1506 C CA . ASP A 1 198 ? 60.571 18.265 -3.138 1.00 24.44 196 ASP A CA 1
ATOM 1507 C C . ASP A 1 198 ? 59.042 18.343 -3.305 1.00 24.84 196 ASP A C 1
ATOM 1508 O O . ASP A 1 198 ? 58.483 17.829 -4.286 1.00 25.67 196 ASP A O 1
ATOM 1513 N N . GLY A 1 199 ? 58.364 18.957 -2.329 1.00 24.08 197 GLY A N 1
ATOM 1514 C CA . GLY A 1 199 ? 56.912 19.098 -2.370 1.00 23.90 197 GLY A CA 1
ATOM 1515 C C . GLY A 1 199 ? 56.105 17.962 -1.757 1.00 23.29 197 GLY A C 1
ATOM 1516 O O . GLY A 1 199 ? 54.885 18.059 -1.674 1.00 24.08 197 GLY A O 1
ATOM 1517 N N . ALA A 1 200 ? 56.763 16.882 -1.345 1.00 21.77 198 ALA A N 1
ATOM 1518 C CA . ALA A 1 200 ? 56.047 15.754 -0.745 1.00 21.79 198 ALA A CA 1
ATOM 1519 C C . ALA A 1 200 ? 55.403 16.211 0.554 1.00 22.11 198 ALA A C 1
ATOM 1520 O O . ALA A 1 200 ? 55.971 17.038 1.278 1.00 20.31 198 ALA A O 1
ATOM 1522 N N . ILE A 1 201 ? 54.215 15.685 0.832 1.00 22.79 199 ILE A N 1
ATOM 1523 C CA . ILE A 1 201 ? 53.504 15.969 2.082 1.00 23.41 199 ILE A CA 1
ATOM 1524 C C . ILE A 1 201 ? 53.337 14.672 2.869 1.00 24.32 199 ILE A C 1
ATOM 1525 O O . ILE A 1 201 ? 53.062 13.614 2.278 1.00 23.56 199 ILE A O 1
ATOM 1530 N N . LYS A 1 202 ? 53.583 14.730 4.181 1.00 23.17 200 LYS A N 1
ATOM 1531 C CA . LYS A 1 202 ? 53.270 13.605 5.080 1.00 24.68 200 LYS A CA 1
ATOM 1532 C C . LYS A 1 202 ? 52.457 14.180 6.221 1.00 23.81 200 LYS A C 1
ATOM 1533 O O . LYS A 1 202 ? 52.792 15.240 6.738 1.00 25.14 200 LYS A O 1
ATOM 1539 N N . ARG A 1 203 ? 51.390 13.515 6.621 1.00 22.35 201 ARG A N 1
ATOM 1540 C CA . ARG A 1 203 ? 50.646 13.993 7.777 1.00 21.84 201 ARG A CA 1
ATOM 1541 C C . ARG A 1 203 ? 51.105 13.207 8.992 1.00 19.92 201 ARG A C 1
ATOM 1542 O O . ARG A 1 203 ? 51.320 11.997 8.887 1.00 21.31 201 ARG A O 1
ATOM 1550 N N . ILE A 1 204 ? 51.263 13.880 10.138 1.00 17.92 202 ILE A N 1
ATOM 1551 C CA . ILE A 1 204 ? 51.612 13.184 11.382 1.00 15.79 202 ILE A CA 1
ATOM 1552 C C . ILE A 1 204 ? 50.573 13.566 12.429 1.00 15.41 202 ILE A C 1
ATOM 1553 O O . ILE A 1 204 ? 49.986 14.648 12.364 1.00 13.67 202 ILE A O 1
ATOM 1558 N N . THR A 1 205 ? 50.364 12.679 13.405 1.00 14.57 203 THR A N 1
ATOM 1559 C CA . THR A 1 205 ? 49.415 12.944 14.469 1.00 14.89 203 THR A CA 1
ATOM 1560 C C . THR A 1 205 ? 49.916 12.256 15.742 1.00 14.68 203 THR A C 1
ATOM 1561 O O . THR A 1 205 ? 50.739 11.329 15.678 1.00 14.02 203 THR A O 1
ATOM 1565 N N . TYR A 1 206 ? 49.419 12.723 16.885 1.00 14.46 204 TYR A N 1
ATOM 1566 C CA . TYR A 1 206 ? 49.811 12.201 18.195 1.00 14.72 204 TYR A CA 1
ATOM 1567 C C . TYR A 1 206 ? 49.757 10.655 18.206 1.00 15.41 204 TYR A C 1
ATOM 1568 O O . TYR A 1 206 ? 48.736 10.063 17.797 1.00 15.58 204 TYR A O 1
ATOM 1577 N N . ALA A 1 207 ? 50.828 10.027 18.685 1.00 14.86 205 ALA A N 1
ATOM 1578 C CA . ALA A 1 207 ? 50.836 8.586 18.966 1.00 15.35 205 ALA A CA 1
ATOM 1579 C C . ALA A 1 207 ? 50.978 8.258 20.438 1.00 15.67 205 ALA A C 1
ATOM 1580 O O . ALA A 1 207 ? 50.362 7.298 20.917 1.00 15.10 205 ALA A O 1
ATOM 1582 N N . ALA A 1 208 ? 51.851 9.000 21.136 1.00 15.41 206 ALA A N 1
ATOM 1583 C CA . ALA A 1 208 ? 52.138 8.755 22.547 1.00 14.80 206 ALA A CA 1
ATOM 1584 C C . ALA A 1 208 ? 52.879 9.972 23.075 1.00 15.01 206 ALA A C 1
ATOM 1585 O O . ALA A 1 208 ? 53.093 10.926 22.329 1.00 14.93 206 ALA A O 1
ATOM 1587 N N . LYS A 1 209 ? 53.254 9.935 24.357 1.00 15.32 207 LYS A N 1
ATOM 1588 C CA . LYS A 1 209 ? 54.002 11.032 24.950 1.00 14.42 207 LYS A CA 1
ATOM 1589 C C . LYS A 1 209 ? 54.896 10.500 26.056 1.00 13.98 207 LYS A C 1
ATOM 1590 O O . LYS A 1 209 ? 54.646 9.441 26.609 1.00 13.00 207 LYS A O 1
ATOM 1596 N N . ALA A 1 210 ? 55.927 11.264 26.395 1.00 13.48 208 ALA A N 1
ATOM 1597 C CA . ALA A 1 210 ? 56.869 10.878 27.444 1.00 14.09 208 ALA A CA 1
ATOM 1598 C C . ALA A 1 210 ? 56.181 10.527 28.784 1.00 14.11 208 ALA A C 1
ATOM 1599 O O . ALA A 1 210 ? 56.680 9.685 29.524 1.00 14.85 208 ALA A O 1
ATOM 1601 N N . GLY A 1 211 ? 55.078 11.196 29.099 1.00 14.10 209 GLY A N 1
ATOM 1602 C CA . GLY A 1 211 ? 54.258 10.884 30.300 1.00 14.39 209 GLY A CA 1
ATOM 1603 C C . GLY A 1 211 ? 54.081 12.079 31.228 1.00 15.19 209 GLY A C 1
ATOM 1604 O O . GLY A 1 211 ? 53.077 12.184 31.982 1.00 15.14 209 GLY A O 1
ATOM 1605 N N . HIS A 1 212 ? 55.054 12.994 31.169 1.00 14.32 210 HIS A N 1
ATOM 1606 C CA . HIS A 1 212 ? 55.062 14.178 32.054 1.00 14.86 210 HIS A CA 1
ATOM 1607 C C . HIS A 1 212 ? 53.901 15.094 31.771 1.00 14.39 210 HIS A C 1
ATOM 1608 O O . HIS A 1 212 ? 53.378 15.142 30.651 1.00 14.34 210 HIS A O 1
ATOM 1615 N N . VAL A 1 213 ? 53.504 15.844 32.790 1.00 15.15 211 VAL A N 1
ATOM 1616 C CA . VAL A 1 213 ? 52.412 16.809 32.659 1.00 15.88 211 VAL A CA 1
ATOM 1617 C C . VAL A 1 213 ? 52.773 17.869 31.614 1.00 15.43 211 VAL A C 1
ATOM 1618 O O . VAL A 1 213 ? 53.965 18.193 31.409 1.00 15.49 211 VAL A O 1
ATOM 1622 N N . PHE A 1 214 ? 51.748 18.367 30.930 1.00 15.58 212 PHE A N 1
ATOM 1623 C CA . PHE A 1 214 ? 51.897 19.512 30.047 1.00 16.36 212 PHE A CA 1
ATOM 1624 C C . PHE A 1 214 ? 51.968 20.816 30.875 1.00 16.77 212 PHE A C 1
ATOM 1625 O O . PHE A 1 214 ? 51.152 21.018 31.782 1.00 15.38 212 PHE A O 1
ATOM 1633 N N . SER A 1 215 ? 52.955 21.672 30.583 1.00 17.28 213 SER A N 1
ATOM 1634 C CA . SER A 1 215 ? 52.984 23.025 31.175 1.00 18.07 213 SER A CA 1
ATOM 1635 C C . SER A 1 215 ? 52.895 24.087 30.088 1.00 19.20 213 SER A C 1
ATOM 1636 O O . SER A 1 215 ? 53.685 24.066 29.142 1.00 20.07 213 SER A O 1
ATOM 1639 N N . PRO A 1 216 ? 51.890 24.977 30.180 1.00 20.13 214 PRO A N 1
ATOM 1640 C CA . PRO A 1 216 ? 51.714 26.013 29.172 1.00 20.01 214 PRO A CA 1
ATOM 1641 C C . PRO A 1 216 ? 52.763 27.129 29.275 1.00 20.02 214 PRO A C 1
ATOM 1642 O O . PRO A 1 216 ? 52.932 27.736 30.359 1.00 20.71 214 PRO A O 1
ATOM 1646 N N . ILE A 1 217 ? 53.459 27.402 28.171 1.00 18.31 215 ILE A N 1
ATOM 1647 C CA . ILE A 1 217 ? 54.519 28.422 28.213 1.00 19.10 215 ILE A CA 1
ATOM 1648 C C . ILE A 1 217 ? 53.942 29.832 28.268 1.00 18.98 215 ILE A C 1
ATOM 1649 O O . ILE A 1 217 ? 54.594 30.735 28.788 1.00 19.76 215 ILE A O 1
ATOM 1654 N N . GLY A 1 218 ? 52.716 30.011 27.770 1.00 19.78 216 GLY A N 1
ATOM 1655 C CA . GLY A 1 218 ? 52.031 31.312 27.851 1.00 19.97 216 GLY A CA 1
ATOM 1656 C C . GLY A 1 218 ? 51.907 31.754 29.302 1.00 20.95 216 GLY A C 1
ATOM 1657 O O . GLY A 1 218 ? 52.207 32.895 29.662 1.00 20.02 216 GLY A O 1
ATOM 1658 N N . ARG A 1 219 ? 51.483 30.834 30.155 1.00 21.31 217 ARG A N 1
ATOM 1659 C CA . ARG A 1 219 ? 51.324 31.146 31.581 1.00 22.21 217 ARG A CA 1
ATOM 1660 C C . ARG A 1 219 ? 52.663 31.458 32.238 1.00 21.93 217 ARG A C 1
ATOM 1661 O O . ARG A 1 219 ? 52.753 32.356 33.083 1.00 22.14 217 ARG A O 1
ATOM 1669 N N . LEU A 1 220 ? 53.710 30.737 31.845 1.00 21.23 218 LEU A N 1
ATOM 1670 C CA . LEU A 1 220 ? 55.045 31.006 32.369 1.00 21.00 218 LEU A CA 1
ATOM 1671 C C . LEU A 1 220 ? 55.448 32.424 32.022 1.00 20.50 218 LEU A C 1
ATOM 1672 O O . LEU A 1 220 ? 55.990 33.148 32.856 1.00 19.75 218 LEU A O 1
ATOM 1677 N N . LEU A 1 221 ? 55.206 32.812 30.776 1.00 20.06 219 LEU A N 1
ATOM 1678 C CA . LEU A 1 221 ? 55.596 34.154 30.338 1.00 19.74 219 LEU A CA 1
ATOM 1679 C C . LEU A 1 221 ? 54.761 35.245 31.026 1.00 20.18 219 LEU A C 1
ATOM 1680 O O . LEU A 1 221 ? 55.318 36.286 31.392 1.00 21.10 219 LEU A O 1
ATOM 1685 N N . LEU A 1 222 ? 53.454 35.015 31.205 1.00 21.00 220 LEU A N 1
ATOM 1686 C CA . LEU A 1 222 ? 52.623 35.947 31.972 1.00 22.38 220 LEU A CA 1
ATOM 1687 C C . LEU A 1 222 ? 53.088 36.075 33.423 1.00 23.83 220 LEU A C 1
ATOM 1688 O O . LEU A 1 222 ? 53.178 37.208 33.960 1.00 24.13 220 LEU A O 1
ATOM 1693 N N . ASP A 1 223 ? 53.393 34.928 34.046 1.00 23.96 221 ASP A N 1
ATOM 1694 C CA . ASP A 1 223 ? 53.775 34.884 35.458 1.00 25.09 221 ASP A CA 1
ATOM 1695 C C . ASP A 1 223 ? 55.095 35.623 35.661 1.00 25.18 221 ASP A C 1
ATOM 1696 O O . ASP A 1 223 ? 55.298 36.250 36.698 1.00 25.48 221 ASP A O 1
ATOM 1701 N N . ARG A 1 224 ? 55.978 35.561 34.668 1.00 24.00 222 ARG A N 1
ATOM 1702 C CA . ARG A 1 224 ? 57.258 36.243 34.737 1.00 23.63 222 ARG A CA 1
ATOM 1703 C C . ARG A 1 224 ? 57.132 37.703 34.256 1.00 23.75 222 ARG A C 1
ATOM 1704 O O . ARG A 1 224 ? 58.127 38.396 34.181 1.00 24.50 222 ARG A O 1
ATOM 1712 N N . GLY A 1 225 ? 55.932 38.157 33.898 1.00 23.59 223 GLY A N 1
ATOM 1713 C CA . GLY A 1 225 ? 55.742 39.552 33.453 1.00 23.92 223 GLY A CA 1
ATOM 1714 C C . GLY A 1 225 ? 56.328 39.854 32.080 1.00 24.64 223 GLY A C 1
ATOM 1715 O O . GLY A 1 225 ? 56.621 41.014 31.758 1.00 24.36 223 GLY A O 1
ATOM 1716 N N . GLU A 1 226 ? 56.510 38.818 31.256 1.00 23.79 224 GLU A N 1
ATOM 1717 C CA . GLU A 1 226 ? 57.083 38.997 29.901 1.00 24.18 224 GLU A CA 1
ATOM 1718 C C . GLU A 1 226 ? 56.057 39.426 28.854 1.00 24.99 224 GLU A C 1
ATOM 1719 O O . GLU A 1 226 ? 56.401 40.081 27.854 1.00 25.34 224 GLU A O 1
ATOM 1725 N N . LEU A 1 227 ? 54.805 39.040 29.062 1.00 25.02 225 LEU A N 1
ATOM 1726 C CA . LEU A 1 227 ? 53.752 39.370 28.133 1.00 26.14 225 LEU A CA 1
ATOM 1727 C C . LEU A 1 227 ? 52.579 39.992 28.878 1.00 27.93 225 LEU A C 1
ATOM 1728 O O . LEU A 1 227 ? 52.386 39.758 30.069 1.00 28.01 225 LEU A O 1
ATOM 1733 N N . ASP A 1 228 ? 51.805 40.783 28.144 1.00 29.80 226 ASP A N 1
ATOM 1734 C CA . ASP A 1 228 ? 50.612 41.461 28.654 1.00 31.87 226 ASP A CA 1
ATOM 1735 C C . ASP A 1 228 ? 49.402 40.525 28.604 1.00 31.71 226 ASP A C 1
ATOM 1736 O O . ASP A 1 228 ? 49.051 40.040 27.527 1.00 31.75 226 ASP A O 1
ATOM 1741 N N . PRO A 1 229 ? 48.744 40.272 29.759 1.00 32.68 227 PRO A N 1
ATOM 1742 C CA . PRO A 1 229 ? 47.561 39.400 29.713 1.00 33.01 227 PRO A CA 1
ATOM 1743 C C . PRO A 1 229 ? 46.434 39.912 28.815 1.00 33.75 227 PRO A C 1
ATOM 1744 O O . PRO A 1 229 ? 45.623 39.118 28.341 1.00 33.36 227 PRO A O 1
ATOM 1748 N N . LYS A 1 230 ? 46.384 41.220 28.576 1.00 34.30 228 LYS A N 1
ATOM 1749 C CA . LYS A 1 230 ? 45.346 41.787 27.707 1.00 34.59 228 LYS A CA 1
ATOM 1750 C C . LYS A 1 230 ? 45.540 41.457 26.226 1.00 33.97 228 LYS A C 1
ATOM 1751 O O . LYS A 1 230 ? 44.580 41.485 25.443 1.00 33.43 228 LYS A O 1
ATOM 1757 N N . THR A 1 231 ? 46.768 41.128 25.839 1.00 32.90 229 THR A N 1
ATOM 1758 C CA . THR A 1 231 ? 47.058 40.908 24.424 1.00 32.43 229 THR A CA 1
ATOM 1759 C C . THR A 1 231 ? 47.599 39.525 24.110 1.00 31.11 229 THR A C 1
ATOM 1760 O O . THR A 1 231 ? 47.818 39.214 22.934 1.00 30.35 229 THR A O 1
ATOM 1764 N N . ILE A 1 232 ? 47.849 38.703 25.133 1.00 29.48 230 ILE A N 1
ATOM 1765 C CA . ILE A 1 232 ? 48.542 37.435 24.867 1.00 28.12 230 ILE A CA 1
ATOM 1766 C C . ILE A 1 232 ? 47.785 36.624 23.816 1.00 26.74 230 ILE A C 1
ATOM 1767 O O . ILE A 1 232 ? 46.549 36.563 23.839 1.00 27.05 230 ILE A O 1
ATOM 1772 N N . SER A 1 233 ? 48.538 36.053 22.874 1.00 25.10 231 SER A N 1
ATOM 1773 C CA . SER A 1 233 ? 48.010 35.183 21.815 1.00 24.11 231 SER A CA 1
ATOM 1774 C C . SER A 1 233 ? 49.144 34.290 21.338 1.00 22.94 231 SER A C 1
ATOM 1775 O O . SER A 1 233 ? 50.306 34.543 21.687 1.00 22.41 231 SER A O 1
ATOM 1778 N N . MET A 1 234 ? 48.850 33.263 20.522 1.00 22.41 232 MET A N 1
ATOM 1779 C CA A MET A 1 234 ? 49.925 32.478 19.901 0.50 21.67 232 MET A CA 1
ATOM 1780 C CA B MET A 1 234 ? 49.933 32.474 19.924 0.50 22.34 232 MET A CA 1
ATOM 1781 C C . MET A 1 234 ? 50.945 33.410 19.242 1.00 22.05 232 MET A C 1
ATOM 1782 O O . MET A 1 234 ? 52.166 33.202 19.339 1.00 21.80 232 MET A O 1
ATOM 1791 N N . GLN A 1 235 ? 50.439 34.435 18.557 1.00 21.75 233 GLN A N 1
ATOM 1792 C CA . GLN A 1 235 ? 51.293 35.378 17.816 1.00 22.38 233 GLN A CA 1
ATOM 1793 C C . GLN A 1 235 ? 52.267 36.138 18.734 1.00 21.95 233 GLN A C 1
ATOM 1794 O O . GLN A 1 235 ? 53.452 36.245 18.423 1.00 22.73 233 GLN A O 1
ATOM 1800 N N . THR A 1 236 ? 51.790 36.649 19.865 1.00 21.47 234 THR A N 1
ATOM 1801 C CA . THR A 1 236 ? 52.698 37.395 20.755 1.00 22.06 234 THR A CA 1
ATOM 1802 C C . THR A 1 236 ? 53.697 36.487 21.478 1.00 21.29 234 THR A C 1
ATOM 1803 O O . THR A 1 236 ? 54.822 36.894 21.773 1.00 19.79 234 THR A O 1
ATOM 1807 N N . ILE A 1 237 ? 53.276 35.253 21.759 1.00 19.86 235 ILE A N 1
ATOM 1808 C CA . ILE A 1 237 ? 54.178 34.261 22.339 1.00 18.97 235 ILE A CA 1
ATOM 1809 C C . ILE A 1 237 ? 55.304 33.935 21.350 1.00 19.22 235 ILE A C 1
ATOM 1810 O O . ILE A 1 237 ? 56.486 33.944 21.700 1.00 18.93 235 ILE A O 1
ATOM 1815 N N . ARG A 1 238 ? 54.937 33.678 20.094 1.00 18.66 236 ARG A N 1
ATOM 1816 C CA . ARG A 1 238 ? 55.932 33.402 19.061 1.00 19.19 236 ARG A CA 1
ATOM 1817 C C . ARG A 1 238 ? 56.867 34.618 18.850 1.00 19.01 236 ARG A C 1
ATOM 1818 O O . ARG A 1 238 ? 58.073 34.454 18.677 1.00 18.89 236 ARG A O 1
ATOM 1826 N N . GLN A 1 239 ? 56.310 35.824 18.886 1.00 20.20 237 GLN A N 1
ATOM 1827 C CA . GLN A 1 239 ? 57.158 37.046 18.754 1.00 20.60 237 GLN A CA 1
ATOM 1828 C C . GLN A 1 239 ? 58.175 37.111 19.896 1.00 20.18 237 GLN A C 1
ATOM 1829 O O . GLN A 1 239 ? 59.360 37.401 19.672 1.00 20.68 237 GLN A O 1
ATOM 1835 N N . TRP A 1 240 ? 57.705 36.885 21.125 1.00 19.32 238 TRP A N 1
ATOM 1836 C CA . TRP A 1 240 ? 58.598 36.949 22.309 1.00 18.37 238 TRP A CA 1
ATOM 1837 C C . TRP A 1 240 ? 59.723 35.958 22.142 1.00 17.32 238 TRP A C 1
ATOM 1838 O O . TRP A 1 240 ? 60.894 36.283 22.334 1.00 17.19 238 TRP A O 1
ATOM 1849 N N . LEU A 1 241 ? 59.378 34.735 21.737 1.00 16.21 239 LEU A N 1
ATOM 1850 C CA . LEU A 1 241 ? 60.376 33.701 21.510 1.00 16.13 239 LEU A CA 1
ATOM 1851 C C . LEU A 1 241 ? 61.340 34.059 20.364 1.00 16.70 239 LEU A C 1
ATOM 1852 O O . LEU A 1 241 ? 62.532 33.806 20.451 1.00 16.97 239 LEU A O 1
ATOM 1857 N N . ALA A 1 242 ? 60.814 34.637 19.291 1.00 17.82 240 ALA A N 1
ATOM 1858 C CA . ALA A 1 242 ? 61.676 35.101 18.173 1.00 19.17 240 ALA A CA 1
ATOM 1859 C C . ALA A 1 242 ? 62.670 36.182 18.650 1.00 19.59 240 ALA A C 1
ATOM 1860 O O . ALA A 1 242 ? 63.806 36.227 18.189 1.00 21.52 240 ALA A O 1
ATOM 1862 N N . ASP A 1 243 ? 62.219 37.025 19.568 1.00 19.99 241 ASP A N 1
ATOM 1863 C CA . ASP A 1 243 ? 63.037 38.125 20.133 1.00 20.26 241 ASP A CA 1
ATOM 1864 C C . ASP A 1 243 ? 63.990 37.711 21.259 1.00 20.09 241 ASP A C 1
ATOM 1865 O O . ASP A 1 243 ? 64.807 38.535 21.738 1.00 18.91 241 ASP A O 1
ATOM 1870 N N . HIS A 1 244 ? 63.895 36.452 21.711 1.00 19.10 242 HIS A N 1
ATOM 1871 C CA . HIS A 1 244 ? 64.742 35.990 22.796 1.00 19.50 242 HIS A CA 1
ATOM 1872 C C . HIS A 1 244 ? 65.345 34.618 22.525 1.00 20.02 242 HIS A C 1
ATOM 1873 O O . HIS A 1 244 ? 65.116 33.699 23.312 1.00 19.98 242 HIS A O 1
ATOM 1880 N N . PRO A 1 245 ? 66.120 34.469 21.426 1.00 20.96 243 PRO A N 1
ATOM 1881 C CA . PRO A 1 245 ? 66.647 33.160 21.058 1.00 21.32 243 PRO A CA 1
ATOM 1882 C C . PRO A 1 245 ? 67.463 32.491 22.151 1.00 22.72 243 PRO A C 1
ATOM 1883 O O . PRO A 1 245 ? 67.397 31.261 22.293 1.00 22.31 243 PRO A O 1
ATOM 1887 N N . ASP A 1 246 ? 68.254 33.264 22.905 1.00 22.13 244 ASP A N 1
ATOM 1888 C CA . ASP A 1 246 ? 69.069 32.656 23.950 1.00 22.84 244 ASP A CA 1
ATOM 1889 C C . ASP A 1 246 ? 68.246 32.116 25.143 1.00 21.86 244 ASP A C 1
ATOM 1890 O O . ASP A 1 246 ? 68.754 31.313 25.929 1.00 24.39 244 ASP A O 1
ATOM 1895 N N . GLU A 1 247 ? 67.005 32.559 25.285 1.00 20.60 245 GLU A N 1
ATOM 1896 C CA . GLU A 1 247 ? 66.140 32.155 26.393 1.00 19.54 245 GLU A CA 1
ATOM 1897 C C . GLU A 1 247 ? 65.102 31.071 25.993 1.00 18.42 245 GLU A C 1
ATOM 1898 O O . GLU A 1 247 ? 64.304 30.596 26.822 1.00 17.70 245 GLU A O 1
ATOM 1904 N N . VAL A 1 248 ? 65.066 30.750 24.708 1.00 16.23 246 VAL A N 1
ATOM 1905 C CA . VAL A 1 248 ? 64.024 29.874 24.168 1.00 16.46 246 VAL A CA 1
ATOM 1906 C C . VAL A 1 248 ? 64.055 28.499 24.830 1.00 15.73 246 VAL A C 1
ATOM 1907 O O . VAL A 1 248 ? 63.017 28.050 25.307 1.00 16.93 246 VAL A O 1
ATOM 1911 N N . ASP A 1 249 ? 65.218 27.846 24.883 1.00 15.62 247 ASP A N 1
ATOM 1912 C CA . ASP A 1 249 ? 65.274 26.481 25.456 1.00 16.62 247 ASP A CA 1
ATOM 1913 C C . ASP A 1 249 ? 64.743 26.428 26.874 1.00 17.36 247 ASP A C 1
ATOM 1914 O O . ASP A 1 249 ? 63.990 25.518 27.220 1.00 17.02 247 ASP A O 1
ATOM 1919 N N . GLY A 1 250 ? 65.133 27.388 27.719 1.00 17.09 248 GLY A N 1
ATOM 1920 C CA . GLY A 1 250 ? 64.684 27.377 29.124 1.00 16.8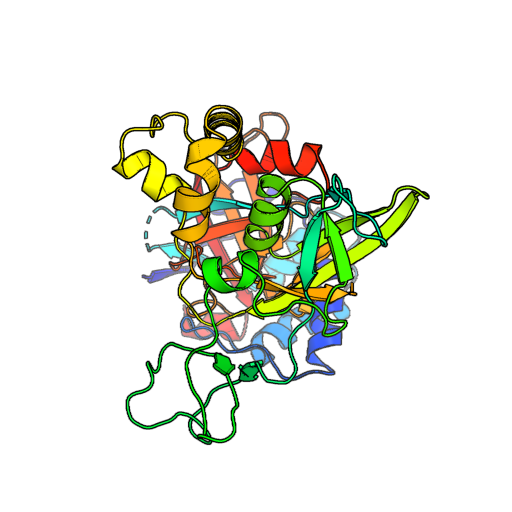4 248 GLY A CA 1
ATOM 1921 C C . GLY A 1 250 ? 63.177 27.422 29.252 1.00 17.10 248 GLY A C 1
ATOM 1922 O O . GLY A 1 250 ? 62.589 26.764 30.119 1.00 17.01 248 GLY A O 1
ATOM 1923 N N . VAL A 1 251 ? 62.548 28.204 28.372 1.00 15.49 249 VAL A N 1
ATOM 1924 C CA . VAL A 1 251 ? 61.115 28.362 28.367 1.00 15.95 249 VAL A CA 1
ATOM 1925 C C . VAL A 1 251 ? 60.445 27.094 27.799 1.00 14.99 249 VAL A C 1
ATOM 1926 O O . VAL A 1 251 ? 59.518 26.585 28.388 1.00 14.55 249 VAL A O 1
ATOM 1930 N N . LEU A 1 252 ? 60.887 26.627 26.634 1.00 15.11 250 LEU A N 1
ATOM 1931 C CA . LEU A 1 252 ? 60.248 25.419 26.053 1.00 14.74 250 LEU A CA 1
ATOM 1932 C C . LEU A 1 252 ? 60.381 24.235 27.002 1.00 14.23 250 LEU A C 1
ATOM 1933 O O . LEU A 1 252 ? 59.458 23.431 27.144 1.00 14.08 250 LEU A O 1
ATOM 1938 N N . TRP A 1 253 ? 61.530 24.129 27.660 1.00 14.73 251 TRP A N 1
ATOM 1939 C CA . TRP A 1 253 ? 61.811 22.953 28.507 1.00 14.78 251 TRP A CA 1
ATOM 1940 C C . TRP A 1 253 ? 61.040 22.938 29.838 1.00 15.47 251 TRP A C 1
ATOM 1941 O O . TRP A 1 253 ? 60.991 21.904 30.535 1.00 15.61 251 TRP A O 1
ATOM 1952 N N . HIS A 1 254 ? 60.413 24.076 30.175 1.00 15.16 252 HIS A N 1
ATOM 1953 C CA . HIS A 1 254 ? 59.423 24.158 31.268 1.00 14.45 252 HIS A CA 1
ATOM 1954 C C . HIS A 1 254 ? 58.282 23.191 30.980 1.00 14.31 252 HIS A C 1
ATOM 1955 O O . HIS A 1 254 ? 57.671 22.651 31.894 1.00 15.46 252 HIS A O 1
ATOM 1962 N N . ASN A 1 255 ? 57.979 22.999 29.699 1.00 14.16 253 ASN A N 1
ATOM 1963 C CA . ASN A 1 255 ? 57.013 21.952 29.302 1.00 14.12 253 ASN A CA 1
ATOM 1964 C C . ASN A 1 255 ? 57.739 20.619 29.171 1.00 14.08 253 ASN A C 1
ATOM 1965 O O . ASN A 1 255 ? 58.350 20.312 28.142 1.00 14.67 253 ASN A O 1
ATOM 1970 N N . ARG A 1 256 ? 57.714 19.831 30.236 1.00 12.53 254 ARG A N 1
ATOM 1971 C CA . ARG A 1 256 ? 58.465 18.576 30.263 1.00 12.44 254 ARG A CA 1
ATOM 1972 C C . ARG A 1 256 ? 57.832 17.498 29.370 1.00 12.81 254 ARG A C 1
ATOM 1973 O O . ARG A 1 256 ? 58.518 16.552 28.975 1.00 12.39 254 ARG A O 1
ATOM 1981 N N . SER A 1 257 ? 56.541 17.635 29.098 1.00 12.24 255 SER A N 1
ATOM 1982 C CA . SER A 1 257 ? 55.842 16.703 28.193 1.00 13.51 255 SER A CA 1
ATOM 1983 C C . SER A 1 257 ? 56.487 16.748 26.816 1.00 14.31 255 SER A C 1
ATOM 1984 O O . SER A 1 257 ? 56.924 17.813 26.371 1.00 14.05 255 SER A O 1
ATOM 1987 N N . TYR A 1 258 ? 56.543 15.596 26.131 1.00 13.99 256 TYR A N 1
ATOM 1988 C CA . TYR A 1 258 ? 57.092 15.544 24.767 1.00 13.71 256 TYR A CA 1
ATOM 1989 C C . TYR A 1 258 ? 56.208 14.589 23.983 1.00 13.67 256 TYR A C 1
ATOM 1990 O O . TYR A 1 258 ? 55.892 13.493 24.475 1.00 13.43 256 TYR A O 1
ATOM 1999 N N . ILE A 1 259 ? 55.814 15.025 22.791 1.00 14.11 257 ILE A N 1
ATOM 2000 C CA . ILE A 1 259 ? 54.864 14.287 21.948 1.00 13.98 257 ILE A CA 1
ATOM 2001 C C . ILE A 1 259 ? 55.598 13.442 20.911 1.00 14.69 257 ILE A C 1
ATOM 2002 O O . ILE A 1 259 ? 56.531 13.919 20.241 1.00 14.37 257 ILE A O 1
ATOM 2007 N N . PHE A 1 260 ? 55.208 12.168 20.813 1.00 13.61 258 PHE A N 1
ATOM 2008 C CA . PHE A 1 260 ? 55.700 11.295 19.721 1.00 13.94 258 PHE A CA 1
ATOM 2009 C C . PHE A 1 260 ? 54.571 11.086 18.723 1.00 13.42 258 PHE A C 1
ATOM 2010 O O . PHE A 1 260 ? 53.405 11.103 19.095 1.00 14.58 258 PHE A O 1
ATOM 2018 N N . PHE A 1 261 ? 54.937 10.966 17.447 1.00 14.42 259 PHE A N 1
ATOM 2019 C CA . PHE A 1 261 ? 53.978 11.032 16.347 1.00 14.30 259 PHE A CA 1
ATOM 2020 C C . PHE A 1 261 ? 54.013 9.742 15.540 1.00 15.89 259 PHE A C 1
ATOM 2021 O O . PHE A 1 261 ? 54.974 8.957 15.614 1.00 15.69 259 PHE A O 1
ATOM 2029 N N . ARG A 1 262 ? 52.950 9.535 14.762 1.00 17.41 260 ARG A N 1
ATOM 2030 C CA . ARG A 1 262 ? 52.906 8.514 13.717 1.00 19.70 260 ARG A CA 1
ATOM 2031 C C . ARG A 1 262 ? 52.384 9.180 12.446 1.00 20.81 260 ARG A C 1
ATOM 2032 O O . ARG A 1 262 ? 51.620 10.137 12.511 1.00 17.93 260 ARG A O 1
ATOM 2040 N N . GLU A 1 263 ? 52.791 8.647 11.300 1.00 23.13 261 GLU A N 1
ATOM 2041 C CA . GLU A 1 263 ? 52.227 9.066 10.022 1.00 27.09 261 GLU A CA 1
ATOM 2042 C C . GLU A 1 263 ? 50.785 8.591 9.894 1.00 27.72 261 GLU A C 1
ATOM 2043 O O . GLU A 1 263 ? 50.452 7.458 10.285 1.00 27.92 261 GLU A O 1
ATOM 2049 N N . ALA A 1 264 ? 49.932 9.455 9.340 1.00 28.59 262 ALA A N 1
ATOM 2050 C CA . ALA A 1 264 ? 48.518 9.167 9.178 1.00 30.11 262 ALA A CA 1
ATOM 2051 C C . ALA A 1 264 ? 48.079 9.583 7.775 1.00 31.16 262 ALA A C 1
ATOM 2052 O O . ALA A 1 264 ? 48.909 10.095 7.003 1.00 32.05 262 ALA A O 1
ATOM 2054 N N . GLY A 1 272 ? 40.973 16.826 7.614 1.00 24.90 270 GLY A N 1
ATOM 2055 C CA . GLY A 1 272 ? 41.525 17.241 8.893 1.00 23.59 270 GLY A CA 1
ATOM 2056 C C . GLY A 1 272 ? 42.358 16.085 9.406 1.00 22.13 270 GLY A C 1
ATOM 2057 O O . GLY A 1 272 ? 42.244 14.967 8.899 1.00 22.94 270 GLY A O 1
ATOM 2058 N N . PRO A 1 273 ? 43.185 16.337 10.416 1.00 20.29 271 PRO A N 1
ATOM 2059 C CA . PRO A 1 273 ? 43.994 15.269 10.978 1.00 20.10 271 PRO A CA 1
ATOM 2060 C C . PRO A 1 273 ? 43.131 14.310 11.822 1.00 19.17 271 PRO A C 1
ATOM 2061 O O . PRO A 1 273 ? 42.054 14.703 12.304 1.00 18.41 271 PRO A O 1
ATOM 2065 N N . ILE A 1 274 ? 43.606 13.080 12.001 1.00 18.54 272 ILE A N 1
ATOM 2066 C CA . ILE A 1 274 ? 42.938 12.126 12.905 1.00 18.83 272 ILE A CA 1
ATOM 2067 C C . ILE A 1 274 ? 43.316 12.603 14.300 1.00 20.05 272 ILE A C 1
ATOM 2068 O O . ILE A 1 274 ? 44.475 13.013 14.515 1.00 21.58 272 ILE A O 1
ATOM 2073 N N . ALA A 1 275 ? 42.375 12.569 15.240 1.00 18.38 273 ALA A N 1
ATOM 2074 C CA . ALA A 1 275 ? 42.682 12.960 16.613 1.00 18.42 273 ALA A CA 1
ATOM 2075 C C . ALA A 1 275 ? 42.110 11.961 17.619 1.00 17.88 273 ALA A C 1
ATOM 2076 O O . ALA A 1 275 ? 42.026 10.758 17.323 1.00 16.65 273 ALA A O 1
ATOM 2078 N N . ALA A 1 276 ? 41.744 12.436 18.806 1.00 18.54 274 ALA A N 1
ATOM 2079 C CA . ALA A 1 276 ? 41.506 11.505 19.923 1.00 18.69 274 ALA A CA 1
ATOM 2080 C C . ALA A 1 276 ? 40.253 10.644 19.729 1.00 18.45 274 ALA A C 1
ATOM 2081 O O . ALA A 1 276 ? 40.172 9.538 20.263 1.00 18.07 274 ALA A O 1
ATOM 2083 N N . ALA A 1 277 ? 39.284 11.133 18.955 1.00 17.60 275 ALA A N 1
ATOM 2084 C CA . ALA A 1 277 ? 38.088 10.340 18.624 1.00 17.11 275 ALA A CA 1
ATOM 2085 C C . ALA A 1 277 ? 38.324 9.399 17.423 1.00 17.25 275 ALA A C 1
ATOM 2086 O O . ALA A 1 277 ? 37.405 8.715 16.961 1.00 16.67 275 ALA A O 1
ATOM 2088 N N . LYS A 1 278 ? 39.571 9.355 16.946 1.00 16.50 276 LYS A N 1
ATOM 2089 C CA . LYS A 1 278 ? 40.031 8.416 15.924 1.00 17.24 276 LYS A CA 1
ATOM 2090 C C . LYS A 1 278 ? 39.432 8.623 14.532 1.00 17.02 276 LYS A C 1
ATOM 2091 O O . LYS A 1 278 ? 39.509 7.728 13.687 1.00 16.54 276 LYS A O 1
ATOM 2097 N N . VAL A 1 279 ? 38.855 9.803 14.305 1.00 16.12 277 VAL A N 1
ATOM 2098 C CA . VAL A 1 279 ? 38.287 10.199 13.003 1.00 15.98 277 VAL A CA 1
ATOM 2099 C C . VAL A 1 279 ? 38.863 11.567 12.581 1.00 16.59 277 VAL A C 1
ATOM 2100 O O . VAL A 1 279 ? 39.378 12.315 13.436 1.00 16.46 277 VAL A O 1
ATOM 2104 N N . PRO A 1 280 ? 38.821 11.885 11.261 1.00 17.38 278 PRO A N 1
ATOM 2105 C CA . PRO A 1 280 ? 39.367 13.182 10.808 1.00 17.71 278 PRO A CA 1
ATOM 2106 C C . PRO A 1 280 ? 38.599 14.348 11.400 1.00 17.36 278 PRO A C 1
ATOM 2107 O O . PRO A 1 280 ? 37.360 14.314 11.490 1.00 17.78 278 PRO A O 1
ATOM 2111 N N . LEU A 1 281 ? 39.323 15.383 11.803 1.00 17.59 279 LEU A N 1
ATOM 2112 C CA . LEU A 1 281 ? 38.676 16.611 12.258 1.00 17.77 279 LEU A CA 1
ATOM 2113 C C . LEU A 1 281 ? 38.087 17.381 11.088 1.00 18.39 279 LEU A C 1
ATOM 2114 O O . LEU A 1 281 ? 38.507 17.211 9.948 1.00 19.32 279 LEU A O 1
ATOM 2119 N N . VAL A 1 282 ? 37.128 18.245 11.366 1.00 18.29 280 VAL A N 1
ATOM 2120 C CA . VAL A 1 282 ? 36.473 19.021 10.299 1.00 19.27 280 VAL A CA 1
ATOM 2121 C C . VAL A 1 282 ? 36.654 20.485 10.680 1.00 19.39 280 VAL A C 1
ATOM 2122 O O . VAL A 1 282 ? 36.200 20.901 11.759 1.00 19.08 280 VAL A O 1
ATOM 2126 N N . ALA A 1 283 ? 37.324 21.247 9.814 1.00 19.61 281 ALA A N 1
ATOM 2127 C CA . ALA A 1 283 ? 37.587 22.658 10.086 1.00 20.04 281 ALA A CA 1
ATOM 2128 C C . ALA A 1 283 ? 36.318 23.390 10.471 1.00 20.42 281 ALA A C 1
ATOM 2129 O O . ALA A 1 283 ? 35.309 23.311 9.752 1.00 19.94 281 ALA A O 1
ATOM 2131 N N . GLY A 1 284 ? 36.374 24.090 11.600 1.00 19.56 282 GLY A N 1
ATOM 2132 C CA . GLY A 1 284 ? 35.273 24.918 12.067 1.00 20.82 282 GLY A CA 1
ATOM 2133 C C . GLY A 1 284 ? 34.135 24.140 12.718 1.00 20.44 282 GLY A C 1
ATOM 2134 O O . GLY A 1 284 ? 33.211 24.742 13.241 1.00 20.65 282 GLY A O 1
ATOM 2135 N N . ARG A 1 285 ? 34.205 22.806 12.723 1.00 20.03 283 ARG A N 1
ATOM 2136 C CA . ARG A 1 285 ? 33.088 22.008 13.249 1.00 20.34 283 ARG A CA 1
ATOM 2137 C C . ARG A 1 285 ? 33.496 20.954 14.282 1.00 20.18 283 ARG A C 1
ATOM 2138 O O . ARG A 1 285 ? 32.634 20.274 14.824 1.00 21.55 283 ARG A O 1
ATOM 2146 N N . ALA A 1 286 ? 34.798 20.783 14.509 1.00 19.26 284 ALA A N 1
ATOM 2147 C CA . ALA A 1 286 ? 35.294 19.871 15.520 1.00 19.18 284 ALA A CA 1
ATOM 2148 C C . ALA A 1 286 ? 35.747 20.616 16.770 1.00 19.55 284 ALA A C 1
ATOM 2149 O O . ALA A 1 286 ? 36.508 21.598 16.690 1.00 19.41 284 ALA A O 1
ATOM 2151 N N . LEU A 1 287 ? 35.321 20.116 17.928 1.00 19.59 285 LEU A N 1
ATOM 2152 C CA . LEU A 1 287 ? 35.647 20.745 19.202 1.00 19.45 285 LEU A CA 1
ATOM 2153 C C . LEU A 1 287 ? 36.422 19.749 20.040 1.00 19.42 285 LEU A C 1
ATOM 2154 O O . LEU A 1 287 ? 36.064 18.575 20.080 1.00 18.82 285 LEU A O 1
ATOM 2159 N N . ALA A 1 288 ? 37.461 20.220 20.731 1.00 18.02 286 ALA A N 1
ATOM 2160 C CA . ALA A 1 288 ? 38.173 19.384 21.701 1.00 18.59 286 ALA A CA 1
ATOM 2161 C C . ALA A 1 288 ? 37.552 19.693 23.048 1.00 18.87 286 ALA A C 1
ATOM 2162 O O . ALA A 1 288 ? 37.196 20.853 23.316 1.00 18.30 286 ALA A O 1
ATOM 2164 N N . VAL A 1 289 ? 37.364 18.654 23.852 1.00 18.42 287 VAL A N 1
ATOM 2165 C CA . VAL A 1 289 ? 36.634 18.777 25.123 1.00 19.06 287 VAL A CA 1
ATOM 2166 C C . VAL A 1 289 ? 37.418 18.057 26.210 1.00 19.74 287 VAL A C 1
ATOM 2167 O O . VAL A 1 289 ? 38.402 17.368 25.925 1.00 19.52 287 VAL A O 1
ATOM 2171 N N . ASP A 1 290 ? 36.967 18.203 27.454 1.00 19.87 288 ASP A N 1
ATOM 2172 C CA . ASP A 1 290 ? 37.570 17.514 28.590 1.00 21.46 288 ASP A CA 1
ATOM 2173 C C . ASP A 1 290 ? 37.267 16.025 28.510 1.00 21.26 288 ASP A C 1
ATOM 2174 O O . ASP A 1 290 ? 36.102 15.632 28.585 1.00 21.34 288 ASP A O 1
ATOM 2179 N N . ARG A 1 291 ? 38.306 15.203 28.382 1.00 22.62 289 ARG A N 1
ATOM 2180 C CA . ARG A 1 291 ? 38.123 13.753 28.183 1.00 25.19 289 ARG A CA 1
ATOM 2181 C C . ARG A 1 291 ? 37.600 13.038 29.421 1.00 24.69 289 ARG A C 1
ATOM 2182 O O . ARG A 1 291 ? 37.046 11.958 29.313 1.00 25.10 289 ARG A O 1
ATOM 2190 N N . LEU A 1 292 ? 37.776 13.623 30.605 1.00 23.50 290 LEU A N 1
ATOM 2191 C CA . LEU A 1 292 ? 37.240 12.987 31.809 1.00 23.41 290 LEU A CA 1
ATOM 2192 C C . LEU A 1 292 ? 35.732 13.192 31.923 1.00 22.59 290 LEU A C 1
ATOM 2193 O O . LEU A 1 292 ? 35.019 12.310 32.375 1.00 23.20 290 LEU A O 1
ATOM 2198 N N . ILE A 1 293 ? 35.261 14.345 31.474 1.00 21.04 291 ILE A N 1
ATOM 2199 C CA . ILE A 1 293 ? 33.886 14.750 31.685 1.00 21.09 291 ILE A CA 1
ATOM 2200 C C . ILE A 1 293 ? 32.979 14.315 30.529 1.00 20.13 291 ILE A C 1
ATOM 2201 O O . ILE A 1 293 ? 31.852 13.875 30.748 1.00 20.05 291 ILE A O 1
ATOM 2206 N N . HIS A 1 294 ? 33.471 14.464 29.300 1.00 19.75 292 HIS A N 1
ATOM 2207 C CA . HIS A 1 294 ? 32.609 14.255 28.128 1.00 19.88 292 HIS A CA 1
ATOM 2208 C C . HIS A 1 294 ? 32.905 13.000 27.335 1.00 19.80 292 HIS A C 1
ATOM 2209 O O . HIS A 1 294 ? 34.027 12.476 27.375 1.00 21.55 292 HIS A O 1
ATOM 2216 N N . THR A 1 295 ? 31.897 12.518 26.608 1.00 18.94 293 THR A N 1
ATOM 2217 C CA . THR A 1 295 ? 32.076 11.393 25.700 1.00 17.49 293 THR A CA 1
ATOM 2218 C C . THR A 1 295 ? 32.276 11.942 24.289 1.00 17.58 293 THR A C 1
ATOM 2219 O O . THR A 1 295 ? 31.518 12.814 23.867 1.00 18.05 293 THR A O 1
ATOM 2223 N N . PHE A 1 296 ? 33.293 11.450 23.571 1.00 16.45 294 PHE A N 1
ATOM 2224 C CA . PHE A 1 296 ? 33.520 11.855 22.176 1.00 16.90 294 PHE A CA 1
ATOM 2225 C C . PHE A 1 296 ? 32.319 11.578 21.268 1.00 16.72 294 PHE A C 1
ATOM 2226 O O . PHE A 1 296 ? 31.557 10.627 21.495 1.00 16.86 294 PHE A O 1
ATOM 2234 N N . GLY A 1 297 ? 32.166 12.407 20.241 1.00 16.71 295 GLY A N 1
ATOM 2235 C CA . GLY A 1 297 ? 31.157 12.173 19.220 1.00 17.11 295 GLY A CA 1
ATOM 2236 C C . GLY A 1 297 ? 29.846 12.899 19.453 1.00 17.39 295 GLY A C 1
ATOM 2237 O O . GLY A 1 297 ? 29.016 12.928 18.560 1.00 18.02 295 GLY A O 1
ATOM 2238 N N . LEU A 1 298 ? 29.638 13.436 20.650 1.00 17.16 296 LEU A N 1
ATOM 2239 C CA . LEU A 1 298 ? 28.383 14.122 20.961 1.00 18.54 296 LEU A CA 1
ATOM 2240 C C . LEU A 1 298 ? 28.366 15.529 20.363 1.00 18.34 296 LEU A C 1
ATOM 2241 O O . LEU A 1 298 ? 29.417 16.167 20.291 1.00 17.81 296 LEU A O 1
ATOM 2246 N N . PRO A 1 299 ? 27.187 16.000 19.915 1.00 18.36 297 PRO A N 1
ATOM 2247 C CA . PRO A 1 299 ? 27.091 17.369 19.400 1.00 18.22 297 PRO A CA 1
ATOM 2248 C C . PRO A 1 299 ? 27.046 18.401 20.520 1.00 18.12 297 PRO A C 1
ATOM 2249 O O . PRO A 1 299 ? 26.396 18.173 21.556 1.00 17.75 297 PRO A O 1
ATOM 2253 N N . PHE A 1 300 ? 27.737 19.516 20.300 1.00 18.48 298 PHE A N 1
ATOM 2254 C CA . PHE A 1 300 ? 27.713 20.652 21.212 1.00 19.99 298 PHE A CA 1
ATOM 2255 C C . PHE A 1 300 ? 27.387 21.881 20.396 1.00 20.16 298 PHE A C 1
ATOM 2256 O O . PHE A 1 300 ? 28.060 22.134 19.387 1.00 19.53 298 PHE A O 1
ATOM 2264 N N . PHE A 1 301 ? 26.383 22.653 20.832 1.00 20.60 299 PHE A N 1
ATOM 2265 C CA . PHE A 1 301 ? 26.140 23.971 20.233 1.00 20.93 299 PHE A CA 1
ATOM 2266 C C . PHE A 1 301 ? 26.887 25.021 21.049 1.00 21.72 299 PHE A C 1
ATOM 2267 O O . PHE A 1 301 ? 26.689 25.120 22.268 1.00 22.32 299 PHE A O 1
ATOM 2275 N N . ILE A 1 302 ? 27.757 25.785 20.387 1.00 22.27 300 ILE A N 1
ATOM 2276 C CA . ILE A 1 302 ? 28.637 26.715 21.076 1.00 22.72 300 ILE A CA 1
ATOM 2277 C C . ILE A 1 302 ? 28.254 28.122 20.659 1.00 24.22 300 ILE A C 1
ATOM 2278 O O . ILE A 1 302 ? 28.193 28.419 19.465 1.00 24.34 300 ILE A O 1
ATOM 2283 N N . HIS A 1 303 ? 27.951 28.963 21.645 1.00 25.58 301 HIS A N 1
ATOM 2284 C CA . HIS A 1 303 ? 27.572 30.352 21.393 1.00 27.07 301 HIS A CA 1
ATOM 2285 C C . HIS A 1 303 ? 28.596 31.275 22.051 1.00 28.10 301 HIS A C 1
ATOM 2286 O O . HIS A 1 303 ? 28.669 31.340 23.282 1.00 27.85 301 HIS A O 1
ATOM 2293 N N . ALA A 1 304 ? 29.386 31.968 21.226 1.00 28.60 302 ALA A N 1
ATOM 2294 C CA . ALA A 1 304 ? 30.459 32.837 21.718 1.00 29.98 302 ALA A CA 1
ATOM 2295 C C . ALA A 1 304 ? 30.331 34.174 21.016 1.00 30.80 302 ALA A C 1
ATOM 2296 O O . ALA A 1 304 ? 31.026 34.428 20.029 1.00 30.91 302 ALA A O 1
ATOM 2298 N N . PRO A 1 305 ? 29.414 35.026 21.507 1.00 32.18 303 PRO A N 1
ATOM 2299 C CA . PRO A 1 305 ? 29.065 36.236 20.766 1.00 32.77 303 PRO A CA 1
ATOM 2300 C C . PRO A 1 305 ? 30.218 37.245 20.612 1.00 32.75 303 PRO A C 1
ATOM 2301 O O . PRO A 1 305 ? 30.251 37.963 19.617 1.00 33.52 303 PRO A O 1
ATOM 2305 N N . THR A 1 306 ? 31.160 37.280 21.549 1.00 33.04 304 THR A N 1
ATOM 2306 C CA . THR A 1 306 ? 32.355 38.143 21.394 1.00 33.19 304 THR A CA 1
ATOM 2307 C C . THR A 1 306 ? 33.356 37.619 20.349 1.00 33.03 304 THR A C 1
ATOM 2308 O O . THR A 1 306 ? 34.293 38.329 19.959 1.00 32.58 304 THR A O 1
ATOM 2312 N N . LEU A 1 307 ? 33.161 36.377 19.899 1.00 32.46 305 LEU A N 1
ATOM 2313 C CA . LEU A 1 307 ? 34.049 35.775 18.902 1.00 31.40 305 LEU A CA 1
ATOM 2314 C C . LEU A 1 307 ? 33.471 35.978 17.512 1.00 31.94 305 LEU A C 1
ATOM 2315 O O . LEU A 1 307 ? 32.491 35.319 17.129 1.00 31.90 305 LEU A O 1
ATOM 2320 N N . THR A 1 308 ? 34.089 36.883 16.753 1.00 31.74 306 THR A N 1
ATOM 2321 C CA . THR A 1 308 ? 33.533 37.337 15.484 1.00 32.18 306 THR A CA 1
ATOM 2322 C C . THR A 1 308 ? 34.403 37.033 14.279 1.00 31.91 306 THR A C 1
ATOM 2323 O O . THR A 1 308 ? 33.905 37.009 13.160 1.00 32.09 306 THR A O 1
ATOM 2327 N N . HIS A 1 309 ? 35.693 36.772 14.498 1.00 31.74 307 HIS A N 1
ATOM 2328 C CA . HIS A 1 309 ? 36.622 36.644 13.380 1.00 32.20 307 HIS A CA 1
ATOM 2329 C C . HIS A 1 309 ? 36.628 35.279 12.689 1.00 32.49 307 HIS A C 1
ATOM 2330 O O . HIS A 1 309 ? 37.335 35.096 11.695 1.00 32.55 307 HIS A O 1
ATOM 2337 N N . LEU A 1 310 ? 35.822 34.341 13.195 1.00 32.53 308 LEU A N 1
ATOM 2338 C CA . LEU A 1 310 ? 35.600 33.065 12.496 1.00 33.27 308 LEU A CA 1
ATOM 2339 C C . LEU A 1 310 ? 34.291 33.073 11.690 1.00 34.23 308 LEU A C 1
ATOM 2340 O O . LEU A 1 310 ? 33.932 32.075 11.069 1.00 33.91 308 LEU A O 1
ATOM 2345 N N . ASP A 1 311 ? 33.574 34.196 11.714 1.00 35.16 309 ASP A N 1
ATOM 2346 C CA . ASP A 1 311 ? 32.289 34.296 11.023 1.00 36.42 309 ASP A CA 1
ATOM 2347 C C . ASP A 1 311 ? 32.180 35.623 10.276 1.00 37.87 309 ASP A C 1
ATOM 2348 O O . ASP A 1 311 ? 31.076 36.169 10.137 1.00 38.10 309 ASP A O 1
ATOM 2353 N N . ASP A 1 312 ? 33.326 36.138 9.816 1.00 39.22 310 ASP A N 1
ATOM 2354 C CA . ASP A 1 312 ? 33.400 37.405 9.059 1.00 40.73 310 ASP A CA 1
ATOM 2355 C C . ASP A 1 312 ? 32.620 38.535 9.758 1.00 40.61 310 ASP A C 1
ATOM 2356 O O . ASP A 1 312 ? 31.773 39.195 9.146 1.00 41.53 310 ASP A O 1
ATOM 2361 N N . GLY A 1 313 ? 32.904 38.731 11.046 1.00 40.15 311 GLY A N 1
ATOM 2362 C CA . GLY A 1 313 ? 32.313 39.809 11.841 1.00 39.71 311 GLY A CA 1
ATOM 2363 C C . GLY A 1 313 ? 31.043 39.466 12.591 1.00 39.10 311 GLY A C 1
ATOM 2364 O O . GLY A 1 313 ? 30.619 40.219 13.462 1.00 39.28 311 GLY A O 1
ATOM 2365 N N . LYS A 1 314 ? 30.428 38.333 12.253 1.00 38.68 312 LYS A N 1
ATOM 2366 C CA . LYS A 1 314 ? 29.214 37.859 12.937 1.00 37.98 312 LYS A CA 1
ATOM 2367 C C . LYS A 1 314 ? 29.567 37.001 14.167 1.00 36.65 312 LYS A C 1
ATOM 2368 O O . LYS A 1 314 ? 30.650 36.424 14.213 1.00 36.57 312 LYS A O 1
ATOM 2374 N N . PRO A 1 315 ? 28.664 36.932 15.175 1.00 35.34 313 PRO A N 1
ATOM 2375 C CA . PRO A 1 315 ? 28.932 36.102 16.343 1.00 33.69 313 PRO A CA 1
ATOM 2376 C C . PRO A 1 315 ? 29.035 34.604 16.026 1.00 32.21 313 PRO A C 1
ATOM 2377 O O . PRO A 1 315 ? 28.313 34.088 15.172 1.00 31.56 313 PRO A O 1
ATOM 2381 N N . PHE A 1 316 ? 29.951 33.934 16.717 1.00 30.20 314 PHE A N 1
ATOM 2382 C CA . PHE A 1 316 ? 30.126 32.487 16.614 1.00 28.27 314 PHE A CA 1
ATOM 2383 C C . PHE A 1 316 ? 28.938 31.794 17.283 1.00 27.42 314 PHE A C 1
ATOM 2384 O O . PHE A 1 316 ? 28.689 31.987 18.472 1.00 26.99 314 PHE A O 1
ATOM 2392 N N . ALA A 1 317 ? 28.198 31.003 16.518 1.00 27.04 315 ALA A N 1
ATOM 2393 C CA . ALA A 1 317 ? 27.071 30.240 17.052 1.00 26.13 315 ALA A CA 1
ATOM 2394 C C . ALA A 1 317 ? 26.828 29.055 16.140 1.00 24.94 315 ALA A C 1
ATOM 2395 O O . ALA A 1 317 ? 26.142 29.182 15.127 1.00 25.01 315 ALA A O 1
ATOM 2397 N N . ARG A 1 318 ? 27.383 27.896 16.498 1.00 23.34 316 ARG A N 1
ATOM 2398 C CA . ARG A 1 318 ? 27.299 26.746 15.602 1.00 22.60 316 ARG A CA 1
ATOM 2399 C C . ARG A 1 318 ? 27.314 25.435 16.351 1.00 20.89 316 ARG A C 1
ATOM 2400 O O . ARG A 1 318 ? 27.803 25.355 17.477 1.00 20.79 316 ARG A O 1
ATOM 2408 N N . LEU A 1 319 ? 26.734 24.426 15.716 1.00 20.42 317 LEU A N 1
ATOM 2409 C CA . LEU A 1 319 ? 26.767 23.054 16.211 1.00 19.49 317 LEU A CA 1
ATOM 2410 C C . LEU A 1 319 ? 28.059 22.374 15.798 1.00 19.30 317 LEU A C 1
ATOM 2411 O O . LEU A 1 319 ? 28.469 22.444 14.629 1.00 19.38 317 LEU A O 1
ATOM 2416 N N . MET A 1 320 ? 28.678 21.696 16.759 1.00 18.38 318 MET A N 1
ATOM 2417 C CA . MET A 1 320 ? 29.992 21.090 16.540 1.00 18.23 318 MET A CA 1
ATOM 2418 C C . MET A 1 320 ? 29.955 19.671 17.082 1.00 18.83 318 MET A C 1
ATOM 2419 O O . MET A 1 320 ? 29.004 19.288 17.758 1.00 18.61 318 MET A O 1
ATOM 2424 N N . LEU A 1 321 ? 30.970 18.866 16.763 1.00 18.69 319 LEU A N 1
ATOM 2425 C CA . LEU A 1 321 ? 31.078 17.559 17.389 1.00 17.78 319 LEU A CA 1
ATOM 2426 C C . LEU A 1 321 ? 32.335 17.506 18.228 1.00 17.71 319 LEU A C 1
ATOM 2427 O O . LEU A 1 321 ? 33.363 18.074 17.852 1.00 16.96 319 LEU A O 1
ATOM 2432 N N . ALA A 1 322 ? 32.244 16.814 19.365 1.00 17.32 320 ALA A N 1
ATOM 2433 C CA . ALA A 1 322 ? 33.411 16.622 20.246 1.00 17.06 320 ALA A CA 1
ATOM 2434 C C . ALA A 1 322 ? 34.302 15.542 19.658 1.00 16.94 320 ALA A C 1
ATOM 2435 O O . ALA A 1 322 ? 33.990 14.361 19.770 1.00 17.45 320 ALA A O 1
ATOM 2437 N N . LEU A 1 323 ? 35.394 15.937 19.004 1.00 16.26 321 LEU A N 1
ATOM 2438 C CA . LEU A 1 323 ? 36.192 14.969 18.253 1.00 16.64 321 LEU A CA 1
ATOM 2439 C C . LEU A 1 323 ? 37.657 14.928 18.713 1.00 16.56 321 LEU A C 1
ATOM 2440 O O . LEU A 1 323 ? 38.481 14.244 18.111 1.00 16.79 321 LEU A O 1
ATOM 2445 N N . ASP A 1 324 ? 37.985 15.650 19.789 1.00 17.18 322 ASP A N 1
ATOM 2446 C CA . ASP A 1 324 ? 39.376 15.646 20.255 1.00 18.32 322 ASP A CA 1
ATOM 2447 C C . ASP A 1 324 ? 39.437 16.025 21.730 1.00 18.74 322 ASP A C 1
ATOM 2448 O O . ASP A 1 324 ? 38.429 16.353 22.330 1.00 18.21 322 ASP A O 1
ATOM 2453 N N . THR A 1 325 ? 40.627 15.947 22.312 1.00 19.99 323 THR A N 1
ATOM 2454 C CA . THR A 1 325 ? 40.825 16.412 23.684 1.00 22.69 323 THR A CA 1
ATOM 2455 C C . THR A 1 325 ? 42.222 17.032 23.739 1.00 24.50 323 THR A C 1
ATOM 2456 O O . THR A 1 325 ? 42.970 16.980 22.756 1.00 24.00 323 THR A O 1
ATOM 2460 N N . GLY A 1 326 ? 42.553 17.660 24.861 1.00 25.86 324 GLY A N 1
ATOM 2461 C CA . GLY A 1 326 ? 43.887 18.228 25.046 1.00 27.69 324 GLY A CA 1
ATOM 2462 C C . GLY A 1 326 ? 44.120 18.397 26.527 1.00 29.07 324 GLY A C 1
ATOM 2463 O O . GLY A 1 326 ? 43.161 18.562 27.297 1.00 28.57 324 GLY A O 1
ATOM 2464 N N . SER A 1 327 ? 45.386 18.339 26.930 1.00 29.83 325 SER A N 1
ATOM 2465 C CA . SER A 1 327 ? 45.770 18.567 28.339 1.00 31.27 325 SER A CA 1
ATOM 2466 C C . SER A 1 327 ? 45.277 19.897 28.894 1.00 30.94 325 SER A C 1
ATOM 2467 O O . SER A 1 327 ? 44.923 19.996 30.063 1.00 31.78 325 SER A O 1
ATOM 2470 N N . ALA A 1 328 ? 45.267 20.930 28.064 1.00 31.56 326 ALA A N 1
ATOM 2471 C CA . ALA A 1 328 ? 44.864 22.248 28.541 1.00 32.05 326 ALA A CA 1
ATOM 2472 C C . ALA A 1 328 ? 43.342 22.399 28.643 1.00 32.06 326 ALA A C 1
ATOM 2473 O O . ALA A 1 328 ? 42.846 23.402 29.170 1.00 32.00 326 ALA A O 1
ATOM 2475 N N . ILE A 1 329 ? 42.598 21.405 28.141 1.00 30.91 327 ILE A N 1
ATOM 2476 C CA . ILE A 1 329 ? 41.130 21.499 28.060 1.00 29.74 327 ILE A CA 1
ATOM 2477 C C . ILE A 1 329 ? 40.473 20.816 29.249 1.00 29.60 327 ILE A C 1
ATOM 2478 O O . ILE A 1 329 ? 40.204 19.602 29.235 1.00 28.78 327 ILE A O 1
ATOM 2483 N N . VAL A 1 330 ? 40.220 21.608 30.290 1.00 28.61 328 VAL A N 1
ATOM 2484 C CA . VAL A 1 330 ? 39.764 21.071 31.560 1.00 28.44 328 VAL A CA 1
ATOM 2485 C C . VAL A 1 330 ? 38.537 21.845 31.994 1.00 27.80 328 VAL A C 1
ATOM 2486 O O . VAL A 1 330 ? 38.555 23.074 32.021 1.00 26.43 328 VAL A O 1
ATOM 2490 N N . GLY A 1 331 ? 37.483 21.125 32.350 1.00 27.19 329 GLY A N 1
ATOM 2491 C CA . GLY A 1 331 ? 36.227 21.757 32.730 1.00 26.47 329 GLY A CA 1
ATOM 2492 C C . GLY A 1 331 ? 35.066 21.329 31.854 1.00 26.77 329 GLY A C 1
ATOM 2493 O O . GLY A 1 331 ? 35.265 21.004 30.670 1.00 25.82 329 GLY A O 1
ATOM 2494 N N . PRO A 1 332 ? 33.840 21.333 32.425 1.00 26.34 330 PRO A N 1
ATOM 2495 C CA . PRO A 1 332 ? 32.648 20.881 31.703 1.00 26.29 330 PRO A CA 1
ATOM 2496 C C . PRO A 1 332 ? 32.257 21.787 30.548 1.00 25.71 330 PRO A C 1
ATOM 2497 O O . PRO A 1 332 ? 31.657 21.314 29.606 1.00 25.53 330 PRO A O 1
ATOM 2501 N N . ALA A 1 333 ? 32.562 23.082 30.643 1.00 25.76 331 ALA A N 1
ATOM 2502 C CA . ALA A 1 333 ? 32.254 24.014 29.572 1.00 25.24 331 ALA A CA 1
ATOM 2503 C C . ALA A 1 333 ? 33.501 24.690 29.022 1.00 25.68 331 ALA A C 1
ATOM 2504 O O . ALA A 1 333 ? 33.517 25.901 28.784 1.00 25.02 331 ALA A O 1
ATOM 2506 N N . ARG A 1 334 ? 34.542 23.879 28.804 1.00 24.94 332 ARG A N 1
ATOM 2507 C CA . ARG A 1 334 ? 35.794 24.312 28.203 1.00 24.33 332 ARG A CA 1
ATOM 2508 C C . ARG A 1 334 ? 35.979 23.617 26.849 1.00 23.69 332 ARG A C 1
ATOM 2509 O O . ARG A 1 334 ? 35.774 22.396 26.742 1.00 23.68 332 ARG A O 1
ATOM 2517 N N . GLY A 1 335 ? 36.375 24.373 25.826 1.00 22.51 333 GLY A N 1
ATOM 2518 C CA . GLY A 1 335 ? 36.565 23.783 24.498 1.00 22.56 333 GLY A CA 1
ATOM 2519 C C . GLY A 1 335 ? 37.659 24.407 23.669 1.00 23.20 333 GLY A C 1
ATOM 2520 O O . GLY A 1 335 ? 38.051 25.564 23.880 1.00 23.13 333 GLY A O 1
ATOM 2521 N N . ASP A 1 336 ? 38.166 23.638 22.711 1.00 22.46 334 ASP A N 1
ATOM 2522 C CA . ASP A 1 336 ? 39.167 24.138 21.791 1.00 22.67 334 ASP A CA 1
ATOM 2523 C C . ASP A 1 336 ? 38.576 23.923 20.400 1.00 21.55 334 ASP A C 1
ATOM 2524 O O . ASP A 1 336 ? 38.344 22.775 19.987 1.00 20.09 334 ASP A O 1
ATOM 2529 N N . ILE A 1 337 ? 38.353 25.019 19.685 1.00 20.79 335 ILE A N 1
ATOM 2530 C CA . ILE A 1 337 ? 37.739 24.998 18.347 1.00 20.22 335 ILE A CA 1
ATOM 2531 C C . ILE A 1 337 ? 38.804 24.720 17.295 1.00 20.08 335 ILE A C 1
ATOM 2532 O O . ILE A 1 337 ? 39.816 25.431 17.220 1.00 18.95 335 ILE A O 1
ATOM 2537 N N . PHE A 1 338 ? 38.588 23.677 16.490 1.00 19.17 336 PHE A N 1
ATOM 2538 C CA . PHE A 1 338 ? 39.495 23.360 15.397 1.00 19.27 336 PHE A CA 1
ATOM 2539 C C . PHE A 1 338 ? 39.250 24.285 14.203 1.00 19.48 336 PHE A C 1
ATOM 2540 O O . PHE A 1 338 ? 38.181 24.248 13.606 1.00 19.51 336 PHE A O 1
ATOM 2548 N N . THR A 1 339 ? 40.237 25.111 13.844 1.00 19.44 337 THR A N 1
ATOM 2549 C CA . THR A 1 339 ? 40.020 26.086 12.767 1.00 20.24 337 THR A CA 1
ATOM 2550 C C . THR A 1 339 ? 40.422 25.591 11.389 1.00 20.91 337 THR A C 1
ATOM 2551 O O . THR A 1 339 ? 40.073 26.225 10.378 1.00 21.92 337 THR A O 1
ATOM 2555 N N . GLY A 1 340 ? 41.163 24.487 11.319 1.00 19.65 338 GLY A N 1
ATOM 2556 C CA . GLY A 1 340 ? 41.600 23.968 10.027 1.00 20.57 338 GLY A CA 1
ATOM 2557 C C . GLY A 1 340 ? 43.100 23.756 9.971 1.00 20.86 338 GLY A C 1
ATOM 2558 O O . GLY A 1 340 ? 43.755 23.637 11.013 1.00 20.88 338 GLY A O 1
ATOM 2559 N N . SER A 1 341 ? 43.639 23.744 8.759 1.00 20.62 339 SER A N 1
ATOM 2560 C CA . SER A 1 341 ? 44.994 23.337 8.493 1.00 21.08 339 SER A CA 1
ATOM 2561 C C . SER A 1 341 ? 45.746 24.452 7.771 1.00 22.08 339 SER A C 1
ATOM 2562 O O . SER A 1 341 ? 45.178 25.127 6.887 1.00 21.84 339 SER A O 1
ATOM 2565 N N . GLY A 1 342 ? 47.000 24.662 8.175 1.00 21.26 340 GLY A N 1
ATOM 2566 C CA . GLY A 1 342 ? 47.899 25.605 7.502 1.00 21.68 340 GLY A CA 1
ATOM 2567 C C . GLY A 1 342 ? 47.930 27.010 8.089 1.00 22.42 340 GLY A C 1
ATOM 2568 O O . GLY A 1 342 ? 47.401 27.280 9.159 1.00 20.80 340 GLY A O 1
ATOM 2569 N N . PHE A 1 343 ? 48.551 27.932 7.359 1.00 23.17 341 PHE A N 1
ATOM 2570 C CA . PHE A 1 343 ? 48.927 29.218 7.963 1.00 24.70 341 PHE A CA 1
ATOM 2571 C C . PHE A 1 343 ? 47.740 30.073 8.404 1.00 23.91 341 PHE A C 1
ATOM 2572 O O . PHE A 1 343 ? 47.685 30.540 9.545 1.00 23.61 341 PHE A O 1
ATOM 2580 N N . GLU A 1 344 ? 46.786 30.285 7.505 1.00 23.83 342 GLU A N 1
ATOM 2581 C CA . GLU A 1 344 ? 45.658 31.148 7.835 1.00 24.54 342 GLU A CA 1
ATOM 2582 C C . GLU A 1 344 ? 44.829 30.554 8.963 1.00 23.32 342 GLU A C 1
ATOM 2583 O O . GLU A 1 344 ? 44.360 31.288 9.847 1.00 22.47 342 GLU A O 1
ATOM 2589 N N . ALA A 1 345 ? 44.671 29.227 8.960 1.00 21.93 343 ALA A N 1
ATOM 2590 C CA . ALA A 1 345 ? 43.960 28.560 10.063 1.00 21.45 343 ALA A CA 1
ATOM 2591 C C . ALA A 1 345 ? 44.648 28.881 11.382 1.00 20.67 343 ALA A C 1
ATOM 2592 O O . ALA A 1 345 ? 43.986 29.142 12.393 1.00 21.37 343 ALA A O 1
ATOM 2594 N N . GLY A 1 346 ? 45.974 28.872 11.368 1.00 21.25 344 GLY A N 1
ATOM 2595 C CA . GLY A 1 346 ? 46.758 29.203 12.575 1.00 22.16 344 GLY A CA 1
ATOM 2596 C C . GLY A 1 346 ? 46.578 30.642 13.033 1.00 22.47 344 GLY A C 1
ATOM 2597 O O . GLY A 1 346 ? 46.461 30.939 14.223 1.00 21.72 344 GLY A O 1
ATOM 2598 N N . GLU A 1 347 ? 46.556 31.548 12.072 1.00 23.97 345 GLU A N 1
ATOM 2599 C CA . GLU A 1 347 ? 46.373 32.959 12.404 1.00 24.52 345 GLU A CA 1
ATOM 2600 C C . GLU A 1 347 ? 45.014 33.156 13.070 1.00 24.35 345 GLU A C 1
ATOM 2601 O O . GLU A 1 347 ? 44.912 33.850 14.073 1.00 23.85 345 GLU A O 1
ATOM 2607 N N . LEU A 1 348 ? 43.989 32.496 12.530 1.00 24.43 346 LEU A N 1
ATOM 2608 C CA . LEU A 1 348 ? 42.639 32.556 13.084 1.00 24.56 346 LEU A CA 1
ATOM 2609 C C . LEU A 1 348 ? 42.567 31.991 14.486 1.00 24.20 346 LEU A C 1
ATOM 2610 O O . LEU A 1 348 ? 41.951 32.579 15.383 1.00 24.65 346 LEU A O 1
ATOM 2615 N N . ALA A 1 349 ? 43.214 30.846 14.687 1.00 23.84 347 ALA A N 1
ATOM 2616 C CA . ALA A 1 349 ? 43.169 30.166 15.967 1.00 23.43 347 ALA A CA 1
ATOM 2617 C C . ALA A 1 349 ? 43.895 30.941 17.065 1.00 23.85 347 ALA A C 1
ATOM 2618 O O . ALA A 1 349 ? 43.489 30.907 18.233 1.00 23.69 347 ALA A O 1
ATOM 2620 N N . GLY A 1 350 ? 44.975 31.625 16.679 1.00 24.43 348 GLY A N 1
ATOM 2621 C CA . GLY A 1 350 ? 45.948 32.180 17.637 1.00 24.74 348 GLY A CA 1
ATOM 2622 C C . GLY A 1 350 ? 45.400 33.194 18.630 1.00 25.75 348 GLY A C 1
ATOM 2623 O O . GLY A 1 350 ? 45.967 33.364 19.724 1.00 25.76 348 GLY A O 1
ATOM 2624 N N . THR A 1 351 ? 44.298 33.852 18.260 1.00 25.90 349 THR A N 1
ATOM 2625 C CA . THR A 1 351 ? 43.694 34.888 19.089 1.00 27.16 349 THR A CA 1
ATOM 2626 C C . THR A 1 351 ? 42.364 34.475 19.754 1.00 27.88 349 THR A C 1
ATOM 2627 O O . THR A 1 351 ? 41.753 35.275 20.478 1.00 28.38 349 THR A O 1
ATOM 2631 N N . VAL A 1 352 ? 41.907 33.239 19.526 1.00 27.02 350 VAL A N 1
ATOM 2632 C CA . VAL A 1 352 ? 40.639 32.801 20.127 1.00 27.21 350 VAL A CA 1
ATOM 2633 C C . VAL A 1 352 ? 40.850 32.592 21.611 1.00 28.01 350 VAL A C 1
ATOM 2634 O O . VAL A 1 352 ? 41.717 31.819 22.030 1.00 28.43 350 VAL A O 1
ATOM 2638 N N . ARG A 1 353 ? 40.047 33.289 22.406 1.00 29.79 351 ARG A N 1
ATOM 2639 C CA . ARG A 1 353 ? 40.169 33.274 23.851 1.00 31.79 351 ARG A CA 1
ATOM 2640 C C . ARG A 1 353 ? 38.913 33.994 24.337 1.00 31.86 351 ARG A C 1
ATOM 2641 O O . ARG A 1 353 ? 38.948 35.191 24.657 1.00 31.95 351 ARG A O 1
ATOM 2649 N N . ASN A 1 354 ? 37.785 33.281 24.348 1.00 30.76 352 ASN A N 1
ATOM 2650 C CA . ASN A 1 354 ? 36.476 33.946 24.437 1.00 30.09 352 ASN A CA 1
ATOM 2651 C C . ASN A 1 354 ? 35.511 33.216 25.346 1.00 30.10 352 ASN A C 1
ATOM 2652 O O . ASN A 1 354 ? 35.507 31.973 25.406 1.00 28.67 352 ASN A O 1
ATOM 2657 N N . GLU A 1 355 ? 34.682 33.987 26.046 1.00 29.43 353 GLU A N 1
ATOM 2658 C CA . GLU A 1 355 ? 33.580 33.420 26.815 1.00 29.93 353 GLU A CA 1
ATOM 2659 C C . GLU A 1 355 ? 32.597 32.757 25.874 1.00 28.71 353 GLU A C 1
ATOM 2660 O O . GLU A 1 355 ? 32.403 33.217 24.743 1.00 28.44 353 GLU A O 1
ATOM 2666 N N . ALA A 1 356 ? 31.979 31.670 26.331 1.00 28.84 354 ALA A N 1
ATOM 2667 C CA . ALA A 1 356 ? 31.036 30.928 25.502 1.00 28.70 354 ALA A CA 1
ATOM 2668 C C . ALA A 1 356 ? 29.994 30.226 26.338 1.00 28.53 354 ALA A C 1
ATOM 2669 O O . ALA A 1 356 ? 30.277 29.822 27.452 1.00 28.85 354 ALA A O 1
ATOM 2671 N N . ASP A 1 357 ? 28.792 30.068 25.788 1.00 28.45 355 ASP A N 1
ATOM 2672 C CA . ASP A 1 357 ? 27.777 29.211 26.395 1.00 28.76 355 ASP A CA 1
ATOM 2673 C C . ASP A 1 357 ? 27.831 27.861 25.677 1.00 27.49 355 ASP A C 1
ATOM 2674 O O . ASP A 1 357 ? 27.804 27.830 24.442 1.00 27.65 355 ASP A O 1
ATOM 2679 N N . PHE A 1 358 ? 27.917 26.773 26.445 1.00 26.45 356 PHE A N 1
ATOM 2680 C CA . PHE A 1 358 ? 27.942 25.397 25.900 1.00 25.90 356 PHE A CA 1
ATOM 2681 C C . PHE A 1 358 ? 26.580 24.728 26.054 1.00 25.34 356 PHE A C 1
ATOM 2682 O O . PHE A 1 358 ? 26.024 24.736 27.145 1.00 25.42 356 PHE A O 1
ATOM 2690 N N . TYR A 1 359 ? 26.038 24.150 24.981 1.00 25.17 357 TYR A N 1
ATOM 2691 C CA . TYR A 1 359 ? 24.813 23.346 25.083 1.00 24.69 357 TYR A CA 1
ATOM 2692 C C . TYR A 1 359 ? 25.136 21.990 24.478 1.00 24.67 357 TYR A C 1
ATOM 2693 O O . TYR A 1 359 ? 25.625 21.929 23.356 1.00 25.62 357 TYR A O 1
ATOM 2702 N N . ILE A 1 360 ? 24.863 20.910 25.197 1.00 23.67 358 ILE A N 1
ATOM 2703 C CA . ILE A 1 360 ? 25.113 19.565 24.664 1.00 23.37 358 ILE A CA 1
ATOM 2704 C C . ILE A 1 360 ? 23.792 18.990 24.140 1.00 22.87 358 ILE A C 1
ATOM 2705 O O . ILE A 1 360 ? 22.712 19.227 24.727 1.00 23.09 358 ILE A O 1
ATOM 2710 N N . LEU A 1 361 ? 23.850 18.263 23.025 1.00 22.31 359 LEU A N 1
ATOM 2711 C CA . LEU A 1 361 ? 22.645 17.644 22.490 1.00 21.93 359 LEU A CA 1
ATOM 2712 C C . LEU A 1 361 ? 22.701 16.168 22.844 1.00 22.42 359 LEU A C 1
ATOM 2713 O O . LEU A 1 361 ? 23.592 15.446 22.374 1.00 21.53 359 LEU A O 1
ATOM 2718 N N . LEU A 1 362 ? 21.777 15.720 23.691 1.00 22.82 360 LEU A N 1
ATOM 2719 C CA . LEU A 1 362 ? 21.766 14.301 24.092 1.00 22.88 360 LEU A CA 1
ATOM 2720 C C . LEU A 1 362 ? 20.817 13.502 23.235 1.00 23.92 360 LEU A C 1
ATOM 2721 O O . LEU A 1 362 ? 19.703 13.953 22.975 1.00 23.94 360 LEU A O 1
ATOM 2726 N N . PRO A 1 363 ? 21.235 12.289 22.821 1.00 25.07 361 PRO A N 1
ATOM 2727 C CA . PRO A 1 363 ? 20.340 11.362 22.147 1.00 26.01 361 PRO A CA 1
ATOM 2728 C C . PRO A 1 363 ? 19.084 11.214 23.008 1.00 27.45 361 PRO A C 1
ATOM 2729 O O . PRO A 1 363 ? 19.179 11.157 24.253 1.00 25.58 361 PRO A O 1
ATOM 2733 N N . ARG A 1 364 ? 17.913 11.159 22.376 1.00 29.84 362 ARG A N 1
ATOM 2734 C CA . ARG A 1 364 ? 16.691 11.329 23.164 1.00 33.16 362 ARG A CA 1
ATOM 2735 C C . ARG A 1 364 ? 16.394 10.217 24.177 1.00 33.70 362 ARG A C 1
ATOM 2736 O O . ARG A 1 364 ? 15.839 10.508 25.233 1.00 34.52 362 ARG A O 1
ATOM 2744 N N . ILE A 1 365 ? 16.849 8.988 23.923 1.00 34.82 363 ILE A N 1
ATOM 2745 C CA . ILE A 1 365 ? 16.741 7.916 24.946 1.00 36.40 363 ILE A CA 1
ATOM 2746 C C . ILE A 1 365 ? 17.603 8.174 26.183 1.00 35.79 363 ILE A C 1
ATOM 2747 O O . ILE A 1 365 ? 17.168 7.903 27.311 1.00 36.08 363 ILE A O 1
ATOM 2752 N N . ALA A 1 366 ? 18.810 8.700 25.972 1.00 34.75 364 ALA A N 1
ATOM 2753 C CA . ALA A 1 366 ? 19.715 9.041 27.072 1.00 34.67 364 ALA A CA 1
ATOM 2754 C C . ALA A 1 366 ? 19.227 10.245 27.853 1.00 34.55 364 ALA A C 1
ATOM 2755 O O . ALA A 1 366 ? 19.488 10.365 29.050 1.00 35.03 364 ALA A O 1
ATOM 2757 N N . ALA A 1 367 ? 18.544 11.153 27.164 1.00 34.14 365 ALA A N 1
ATOM 2758 C CA . ALA A 1 367 ? 18.183 12.440 27.735 1.00 34.45 365 ALA A CA 1
ATOM 2759 C C . ALA A 1 367 ? 17.241 12.328 28.944 1.00 34.53 365 ALA A C 1
ATOM 2760 O O . ALA A 1 367 ? 17.299 13.153 29.862 1.00 34.16 365 ALA A O 1
ATOM 2762 N N . GLU A 1 368 ? 16.388 11.308 28.954 1.00 35.42 366 GLU A N 1
ATOM 2763 C CA . GLU A 1 368 ? 15.360 11.201 29.998 1.00 36.59 366 GLU A CA 1
ATOM 2764 C C . GLU A 1 368 ? 15.886 11.261 31.423 1.00 35.97 366 GLU A C 1
ATOM 2765 O O . GLU A 1 368 ? 15.358 12.005 32.248 1.00 35.69 366 GLU A O 1
ATOM 2771 N N . ARG A 1 369 ? 16.944 10.511 31.717 1.00 35.07 367 ARG A N 1
ATOM 2772 C CA . ARG A 1 369 ? 17.514 10.544 33.065 1.00 34.65 367 ARG A CA 1
ATOM 2773 C C . ARG A 1 369 ? 18.116 11.891 33.481 1.00 34.66 367 ARG A C 1
ATOM 2774 O O . ARG A 1 369 ? 18.347 12.117 34.667 1.00 34.60 367 ARG A O 1
ATOM 2782 N N . TYR A 1 370 ? 18.394 12.775 32.522 1.00 34.17 368 TYR A N 1
ATOM 2783 C CA . TYR A 1 370 ? 18.887 14.115 32.855 1.00 34.60 368 TYR A CA 1
ATOM 2784 C C . TYR A 1 370 ? 17.742 15.110 33.035 1.00 36.36 368 TYR A C 1
ATOM 2785 O O . TYR A 1 370 ? 17.929 16.171 33.626 1.00 36.35 368 TYR A O 1
ATOM 2794 N N . ARG A 1 371 ? 16.576 14.759 32.495 1.00 38.15 369 ARG A N 1
ATOM 2795 C CA . ARG A 1 371 ? 15.351 15.553 32.633 1.00 40.18 369 ARG A CA 1
ATOM 2796 C C . ARG A 1 371 ? 14.758 15.380 34.032 1.00 41.19 369 ARG A C 1
ATOM 2797 O O . ARG A 1 371 ? 14.680 16.341 34.812 1.00 42.87 369 ARG A O 1
#

B-factor: mean 24.98, std 8.56, range [12.05, 67.54]

Nearest PDB structures (foldseek):
  2pnw-assembly1_A  TM=1.003E+00  e=2.821E-80  Agrobacterium fabrum str. C58
  7esj-assembly1_B-2  TM=7.590E-01  e=1.631E-30  Acinetobacter baumannii
  2g5d-assembly1_A  TM=7.988E-01  e=3.500E-29  Neisseria gonorrhoeae FA 1090
  2g6g-assembly1_A  TM=7.572E-01  e=1.481E-28  Neisseria gonorrhoeae FA 1090
  6qk4-assembly1_B  TM=6.246E-01  e=3.375E-27  Burkholderia pseudomallei